Protein AF-A0AAN0ITF3-F1 (afdb_monomer_lite)

Structure (mmCIF, N/CA/C/O backbone):
data_AF-A0AAN0ITF3-F1
#
_entry.id   AF-A0AAN0ITF3-F1
#
loop_
_atom_site.group_PDB
_atom_site.id
_atom_site.type_symbol
_atom_site.label_atom_id
_atom_site.label_alt_id
_atom_site.label_comp_id
_atom_site.label_asym_id
_atom_site.label_entity_id
_atom_site.label_seq_id
_atom_site.pdbx_PDB_ins_code
_atom_site.Cartn_x
_atom_site.Cartn_y
_atom_site.Cartn_z
_atom_site.occupancy
_atom_site.B_iso_or_equiv
_atom_site.auth_seq_id
_atom_site.auth_comp_id
_atom_site.auth_asym_id
_atom_site.auth_atom_id
_atom_site.pdbx_PDB_model_num
ATOM 1 N N . MET A 1 1 ? -7.792 -14.091 14.588 1.00 53.66 1 MET A N 1
ATOM 2 C CA . MET A 1 1 ? -8.223 -14.631 15.904 1.00 53.66 1 MET A CA 1
ATOM 3 C C . MET A 1 1 ? -8.335 -13.436 16.812 1.00 53.66 1 MET A C 1
ATOM 5 O O . MET A 1 1 ? -7.318 -12.782 16.971 1.00 53.66 1 MET A O 1
ATOM 9 N N . GLU A 1 2 ? -9.526 -13.169 17.337 1.00 56.44 2 GLU A N 1
ATOM 10 C CA . GLU A 1 2 ? -9.776 -12.090 18.298 1.00 56.44 2 GLU A CA 1
ATOM 11 C C . GLU A 1 2 ? -9.515 -12.601 19.722 1.00 56.44 2 GLU A C 1
ATOM 13 O O . GLU A 1 2 ? -9.965 -13.691 20.092 1.00 56.44 2 GLU A O 1
ATOM 18 N N . GLU A 1 3 ? -8.796 -11.826 20.527 1.00 60.66 3 GLU A N 1
ATOM 19 C CA . GLU A 1 3 ? -8.573 -12.092 21.949 1.00 60.66 3 GLU A CA 1
ATOM 20 C C . GLU A 1 3 ? -8.384 -10.754 22.680 1.00 60.66 3 GLU A C 1
ATOM 22 O O . GLU A 1 3 ? -7.738 -9.854 22.149 1.00 60.66 3 GLU A O 1
ATOM 27 N N . TYR A 1 4 ? -8.964 -10.651 23.878 1.00 64.44 4 TYR A N 1
ATOM 28 C CA . TYR A 1 4 ? -8.969 -9.454 24.721 1.00 64.44 4 TYR A CA 1
ATOM 29 C C . TYR A 1 4 ? -8.376 -9.796 26.093 1.00 64.44 4 TYR A C 1
ATOM 31 O O . TYR A 1 4 ? -9.011 -10.531 26.860 1.00 64.44 4 TYR A O 1
ATOM 39 N N . ASP A 1 5 ? -7.212 -9.248 26.434 1.00 67.25 5 ASP A N 1
ATOM 40 C CA . ASP A 1 5 ? -6.629 -9.294 27.778 1.00 67.25 5 ASP A CA 1
ATOM 41 C C . ASP A 1 5 ? -6.381 -7.860 28.301 1.00 67.25 5 ASP A C 1
ATOM 43 O O . ASP A 1 5 ? -6.418 -6.870 27.580 1.00 67.25 5 ASP A O 1
ATOM 47 N N . ASN A 1 6 ? -6.156 -7.699 29.602 1.00 66.38 6 ASN A N 1
ATOM 48 C CA . ASN A 1 6 ? -5.514 -6.487 30.113 1.00 66.38 6 ASN A CA 1
ATOM 49 C C . ASN A 1 6 ? -3.982 -6.611 30.127 1.00 66.38 6 ASN A C 1
ATOM 51 O O . ASN A 1 6 ? -3.318 -5.582 30.220 1.00 66.38 6 ASN A O 1
ATOM 55 N N . PHE A 1 7 ? -3.440 -7.836 30.094 1.00 74.25 7 PHE A N 1
ATOM 56 C CA . PHE A 1 7 ? -2.008 -8.130 30.208 1.00 74.25 7 PHE A CA 1
ATOM 57 C C . PHE A 1 7 ? -1.614 -9.351 29.355 1.00 74.25 7 PHE A C 1
ATOM 59 O O . PHE A 1 7 ? -1.443 -10.455 29.880 1.00 74.25 7 PHE A O 1
ATOM 66 N N . GLY A 1 8 ? -1.467 -9.149 28.045 1.00 69.75 8 GLY A N 1
ATOM 67 C CA . GLY A 1 8 ? -1.197 -10.198 27.062 1.00 69.75 8 GLY A CA 1
ATOM 68 C C . GLY A 1 8 ? 0.293 -10.431 26.785 1.00 69.75 8 GLY A C 1
ATOM 69 O O . GLY A 1 8 ? 1.088 -9.503 26.695 1.00 69.75 8 GLY A O 1
ATOM 70 N N . ASN A 1 9 ? 0.692 -11.692 26.602 1.00 77.75 9 ASN A N 1
ATOM 71 C CA . ASN A 1 9 ? 1.970 -12.057 25.976 1.00 77.75 9 ASN A CA 1
ATOM 72 C C . ASN A 1 9 ? 1.695 -13.178 24.970 1.00 77.75 9 ASN A C 1
ATOM 74 O O . ASN A 1 9 ? 1.478 -14.330 25.356 1.00 77.75 9 ASN A O 1
ATOM 78 N N . HIS A 1 10 ? 1.693 -12.845 23.683 1.00 78.75 10 HIS A N 1
ATOM 79 C CA . HIS A 1 10 ? 1.177 -13.700 22.620 1.00 78.75 10 HIS A CA 1
ATOM 80 C C . HIS A 1 10 ? 2.271 -14.074 21.629 1.00 78.75 10 HIS A C 1
ATOM 82 O O . HIS A 1 10 ? 2.778 -13.232 20.898 1.00 78.75 10 HIS A O 1
ATOM 88 N N . ASN A 1 11 ? 2.599 -15.364 21.576 1.00 82.38 11 ASN A N 1
ATOM 89 C CA . ASN A 1 11 ? 3.554 -15.914 20.620 1.00 82.38 11 ASN A CA 1
ATOM 90 C C . ASN A 1 11 ? 2.820 -16.883 19.691 1.00 82.38 11 ASN A C 1
ATOM 92 O O . ASN A 1 11 ? 2.200 -17.838 20.168 1.00 82.38 11 ASN A O 1
ATOM 96 N N . LEU A 1 12 ? 2.903 -16.654 18.383 1.00 81.31 12 LEU A N 1
ATOM 97 C CA . LEU A 1 12 ? 2.329 -17.514 17.354 1.00 81.31 12 LEU A CA 1
ATOM 98 C C . LEU A 1 12 ? 3.413 -17.907 16.345 1.00 81.31 12 LEU A C 1
ATOM 100 O O . LEU A 1 12 ? 3.973 -17.055 15.665 1.00 81.31 12 LEU A O 1
ATOM 104 N N . ASP A 1 13 ? 3.667 -19.209 16.225 1.00 84.12 13 ASP A N 1
ATOM 105 C CA . ASP A 1 13 ? 4.558 -19.777 15.214 1.00 84.12 13 ASP A CA 1
ATOM 106 C C . ASP A 1 13 ? 3.728 -20.481 14.129 1.00 84.12 13 ASP A C 1
ATOM 108 O O . ASP A 1 13 ? 2.965 -21.409 14.413 1.00 84.12 13 ASP A O 1
ATOM 112 N N . VAL A 1 14 ? 3.895 -20.069 12.873 1.00 78.62 14 VAL A N 1
ATOM 113 C CA . VAL A 1 14 ? 3.224 -20.639 11.699 1.00 78.62 14 VAL A CA 1
ATOM 114 C C . VAL A 1 14 ? 4.266 -21.238 10.760 1.00 78.62 14 VAL A C 1
ATOM 116 O O . VAL A 1 14 ? 5.236 -20.582 10.384 1.00 78.62 14 VAL A O 1
ATOM 119 N N . SER A 1 15 ? 4.051 -22.484 10.330 1.00 81.19 15 SER A N 1
ATOM 120 C CA . SER A 1 15 ? 4.890 -23.137 9.319 1.00 81.19 15 SER A CA 1
ATOM 121 C C . SER A 1 15 ? 4.046 -23.752 8.204 1.00 81.19 15 SER A C 1
ATOM 123 O O . SER A 1 15 ? 3.092 -24.486 8.465 1.00 81.19 15 SER A O 1
ATOM 125 N N . CYS A 1 16 ? 4.401 -23.448 6.956 1.00 71.75 16 CYS A N 1
ATOM 126 C CA . CYS A 1 16 ? 3.696 -23.888 5.754 1.00 71.75 16 CYS A CA 1
ATOM 127 C C . CYS A 1 16 ? 4.654 -24.607 4.792 1.00 71.75 16 CYS A C 1
ATOM 129 O O . CYS A 1 16 ? 5.796 -24.187 4.600 1.00 71.75 16 CYS A O 1
ATOM 131 N N . LEU A 1 17 ? 4.188 -25.698 4.176 1.00 76.19 17 LEU A N 1
ATOM 132 C CA . LEU A 1 17 ? 4.987 -26.541 3.284 1.00 76.19 17 LEU A CA 1
ATOM 133 C C . LEU A 1 17 ? 4.166 -26.963 2.058 1.00 76.19 17 LEU A C 1
ATOM 135 O O . LEU A 1 17 ? 3.138 -27.627 2.190 1.00 76.19 17 LEU A O 1
ATOM 139 N N . GLY A 1 18 ? 4.654 -26.626 0.865 1.00 62.97 18 GLY A N 1
ATOM 140 C CA . GLY A 1 18 ? 3.932 -26.766 -0.401 1.00 62.97 18 GLY A CA 1
ATOM 141 C C . GLY A 1 18 ? 3.564 -25.407 -1.007 1.00 62.97 18 GLY A C 1
ATOM 142 O O . GLY A 1 18 ? 3.749 -24.369 -0.392 1.00 62.97 18 GLY A O 1
ATOM 143 N N . GLY A 1 19 ? 3.088 -25.396 -2.254 1.00 62.78 19 GLY A N 1
ATOM 144 C CA . GLY A 1 19 ? 2.764 -24.155 -2.970 1.00 62.78 19 GLY A CA 1
ATOM 145 C C . GLY A 1 19 ? 1.367 -23.580 -2.691 1.00 62.78 19 GLY A C 1
ATOM 146 O O . GLY A 1 19 ? 0.483 -24.277 -2.204 1.00 62.78 19 GLY A O 1
ATOM 147 N N . VAL A 1 20 ? 1.212 -22.322 -3.107 1.00 58.91 20 VAL A N 1
ATOM 148 C CA . VAL A 1 20 ? 0.060 -21.401 -3.128 1.00 58.91 20 VAL A CA 1
ATOM 149 C C . VAL A 1 20 ? -0.669 -21.204 -1.796 1.00 58.91 20 VAL A C 1
ATOM 151 O O . VAL A 1 20 ? -1.358 -22.107 -1.330 1.00 58.91 20 VAL A O 1
ATOM 154 N N . HIS A 1 21 ? -0.551 -20.019 -1.179 1.00 61.06 21 HIS A N 1
ATOM 155 C CA . HIS A 1 21 ? -1.119 -19.732 0.159 1.00 61.06 21 HIS A CA 1
ATOM 156 C C . HIS A 1 21 ? -1.928 -18.421 0.190 1.00 61.06 21 HIS A C 1
ATOM 158 O O . HIS A 1 21 ? -1.769 -17.597 -0.706 1.00 61.06 21 HIS A O 1
ATOM 164 N N . THR A 1 22 ? -2.820 -18.282 1.180 1.00 53.09 22 THR A N 1
ATOM 165 C CA . THR A 1 22 ? -3.876 -17.250 1.360 1.00 53.09 22 THR A CA 1
ATOM 166 C C . THR A 1 22 ? -4.262 -17.162 2.855 1.00 53.09 22 THR A C 1
ATOM 168 O O . THR A 1 22 ? -4.116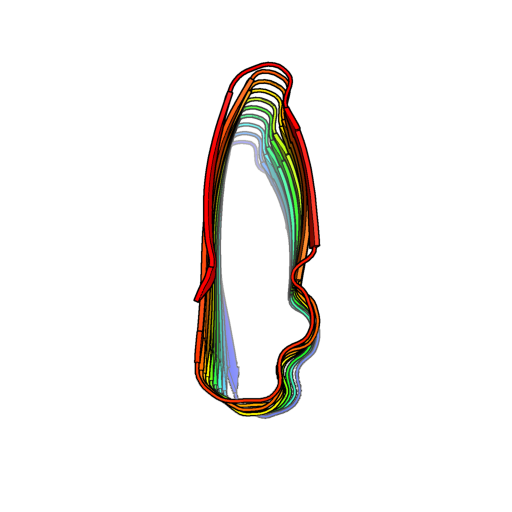 -18.176 3.539 1.00 53.09 22 THR A O 1
ATOM 171 N N . PRO A 1 23 ? -4.968 -16.100 3.294 1.00 53.62 23 PRO A N 1
ATOM 172 C CA . PRO A 1 23 ? -4.475 -15.062 4.207 1.00 53.62 23 PRO A CA 1
ATOM 173 C C . PRO A 1 23 ? -4.159 -15.529 5.647 1.00 53.62 23 PRO A C 1
ATOM 175 O O . PRO A 1 23 ? -4.813 -16.435 6.164 1.00 53.62 23 PRO A O 1
ATOM 178 N N . ILE A 1 24 ? -3.258 -14.835 6.352 1.00 65.44 24 ILE A N 1
ATOM 179 C CA . ILE A 1 24 ? -3.058 -14.971 7.811 1.00 65.44 24 ILE A CA 1
ATOM 180 C C . ILE A 1 24 ? -3.401 -13.648 8.505 1.00 65.44 24 ILE A C 1
ATOM 182 O O . ILE A 1 24 ? -2.662 -12.695 8.316 1.00 65.44 24 ILE A O 1
ATOM 186 N N . THR A 1 25 ? -4.459 -13.599 9.327 1.00 62.31 25 THR A N 1
ATOM 187 C CA . THR A 1 25 ? -4.889 -12.379 10.052 1.00 62.31 25 THR A CA 1
ATOM 188 C C . THR A 1 25 ? -4.979 -12.589 11.573 1.00 62.31 25 THR A C 1
ATOM 190 O O . THR A 1 25 ? -5.579 -13.567 12.044 1.00 62.31 25 THR A O 1
ATOM 193 N N . MET A 1 26 ? -4.413 -11.667 12.357 1.00 64.56 26 MET A N 1
ATOM 194 C CA . MET A 1 26 ? -4.514 -11.603 13.827 1.00 64.56 26 MET A CA 1
ATOM 195 C C . MET A 1 26 ? -5.016 -10.217 14.254 1.00 64.56 26 MET A C 1
ATOM 197 O O . MET A 1 26 ? -4.564 -9.224 13.704 1.00 64.56 26 MET A O 1
ATOM 201 N N . GLU A 1 27 ? -5.922 -10.180 15.234 1.00 71.69 27 GLU A N 1
ATOM 202 C CA . GLU A 1 27 ? -6.545 -8.958 15.764 1.00 71.69 27 GLU A CA 1
ATOM 203 C C . GLU A 1 27 ? -6.436 -8.982 17.292 1.00 71.69 27 GLU A C 1
ATOM 205 O O . GLU A 1 27 ? -6.782 -9.992 17.923 1.00 71.69 27 GLU A O 1
ATOM 210 N N . LYS A 1 28 ? -5.906 -7.911 17.889 1.00 70.62 28 LYS A N 1
ATOM 211 C CA . LYS A 1 28 ? -5.564 -7.847 19.318 1.00 70.62 28 LYS A CA 1
ATOM 212 C C . LYS A 1 28 ? -5.881 -6.493 19.947 1.00 70.62 28 LYS A C 1
ATOM 214 O O . LYS A 1 28 ? -5.794 -5.465 19.290 1.00 70.62 28 LYS A O 1
ATOM 219 N N . TYR A 1 29 ? -6.257 -6.532 21.223 1.00 73.50 29 TYR A N 1
ATOM 220 C CA . TYR A 1 29 ? -6.705 -5.375 21.996 1.00 73.50 29 TYR A CA 1
ATOM 221 C C . TYR A 1 29 ? -6.305 -5.553 23.466 1.00 73.50 29 TYR A C 1
ATOM 223 O O . TYR A 1 29 ? -7.140 -5.990 24.271 1.00 73.50 29 TYR A O 1
ATOM 231 N N . ASP A 1 30 ? -5.057 -5.239 23.822 1.00 72.38 30 ASP A N 1
ATOM 232 C CA . ASP A 1 30 ? -4.537 -5.445 25.175 1.00 72.38 30 ASP A CA 1
ATOM 233 C C . ASP A 1 30 ? -4.152 -4.110 25.855 1.00 72.38 30 ASP A C 1
ATOM 235 O O . ASP A 1 30 ? -3.617 -3.186 25.259 1.00 72.38 30 ASP A O 1
ATOM 239 N N . ASN A 1 31 ? -4.401 -3.946 27.161 1.00 73.62 31 ASN A N 1
ATOM 240 C CA . ASN A 1 31 ? -3.939 -2.717 27.846 1.00 73.62 31 ASN A CA 1
ATOM 241 C C . ASN A 1 31 ? -2.406 -2.667 28.003 1.00 73.62 31 ASN A C 1
ATOM 243 O O . ASN A 1 31 ? -1.831 -1.584 28.097 1.00 73.62 31 ASN A O 1
ATOM 247 N N . PHE A 1 32 ? -1.767 -3.832 28.069 1.00 79.88 32 PHE A N 1
ATOM 248 C CA . PHE A 1 32 ? -0.322 -4.018 28.107 1.00 79.88 32 PHE A CA 1
ATOM 249 C C . PHE A 1 32 ? -0.013 -5.336 27.391 1.00 79.88 32 PHE A C 1
ATOM 251 O O . PHE A 1 32 ? -0.441 -6.389 27.875 1.00 79.88 32 PHE A O 1
ATOM 258 N N . GLY A 1 33 ? 0.720 -5.291 26.281 1.00 76.56 33 GLY A N 1
ATOM 259 C CA . GLY A 1 33 ? 0.915 -6.443 25.400 1.00 76.56 33 GLY A CA 1
ATOM 260 C C . GLY A 1 33 ? 2.364 -6.655 24.961 1.00 76.56 33 GLY A C 1
ATOM 261 O O . GLY A 1 33 ? 3.147 -5.719 24.811 1.00 76.56 33 GLY A O 1
ATOM 262 N N . ASN A 1 34 ? 2.753 -7.910 24.723 1.00 81.88 34 ASN A N 1
ATOM 263 C CA . ASN A 1 34 ? 3.868 -8.220 23.819 1.00 81.88 34 ASN A CA 1
ATOM 264 C C . ASN A 1 34 ? 3.444 -9.316 22.847 1.00 81.88 34 ASN A C 1
ATOM 266 O O . ASN A 1 34 ? 2.940 -10.361 23.260 1.00 81.88 34 ASN A O 1
ATOM 270 N N . HIS A 1 35 ? 3.668 -9.098 21.556 1.00 81.12 35 HIS A N 1
ATOM 271 C CA . HIS A 1 35 ? 3.106 -9.931 20.499 1.00 81.12 35 HIS A CA 1
ATOM 272 C C . HIS A 1 35 ? 4.187 -10.298 19.494 1.00 81.12 35 HIS A C 1
ATOM 274 O O . HIS A 1 35 ? 4.850 -9.426 18.942 1.00 81.12 35 HIS A O 1
ATOM 280 N N . ASN A 1 36 ? 4.350 -11.593 19.251 1.00 83.38 36 ASN A N 1
ATOM 281 C CA . ASN A 1 36 ? 5.343 -12.145 18.343 1.00 83.38 36 ASN A CA 1
ATOM 282 C C . ASN A 1 36 ? 4.645 -13.099 17.369 1.00 83.38 36 ASN A C 1
ATOM 284 O O . ASN A 1 36 ? 4.105 -14.124 17.797 1.00 83.38 36 ASN A O 1
ATOM 288 N N . LEU A 1 37 ? 4.678 -12.798 16.072 1.00 82.50 37 LEU A N 1
ATOM 289 C CA . LEU A 1 37 ? 4.277 -13.728 15.016 1.00 82.50 37 LEU A CA 1
ATOM 290 C C . LEU A 1 37 ? 5.497 -14.118 14.183 1.00 82.50 37 LEU A C 1
ATOM 292 O O . LEU A 1 37 ? 6.112 -13.278 13.537 1.00 82.50 37 LEU A O 1
ATOM 296 N N . ASN A 1 38 ? 5.804 -15.411 14.149 1.00 84.81 38 ASN A N 1
ATOM 297 C CA . ASN A 1 38 ? 6.777 -15.985 13.229 1.00 84.81 38 ASN A CA 1
ATOM 298 C C . ASN A 1 38 ? 6.037 -16.770 12.140 1.00 84.81 38 ASN A C 1
ATOM 300 O O . ASN A 1 38 ? 5.276 -17.687 12.446 1.00 84.81 38 ASN A O 1
ATOM 304 N N . VAL A 1 39 ? 6.282 -16.466 10.867 1.00 80.06 39 VAL A N 1
ATOM 305 C CA . VAL A 1 39 ? 5.727 -17.189 9.713 1.00 80.06 39 VAL A CA 1
ATOM 306 C C . VAL A 1 39 ? 6.863 -17.727 8.852 1.00 80.06 39 VAL A C 1
ATOM 308 O O . VAL A 1 39 ? 7.709 -16.971 8.384 1.00 80.06 39 VAL A O 1
ATOM 311 N N . SER A 1 40 ? 6.871 -19.034 8.588 1.00 83.25 40 SER A N 1
ATOM 312 C CA . SER A 1 40 ? 7.826 -19.673 7.676 1.00 83.2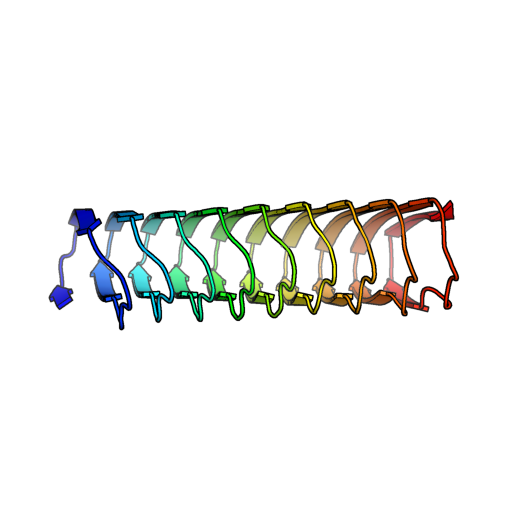5 40 SER A CA 1
ATOM 313 C C . SER A 1 40 ? 7.103 -20.483 6.598 1.00 83.25 40 SER A C 1
ATOM 315 O O . SER A 1 40 ? 6.406 -21.449 6.905 1.00 83.25 40 SER A O 1
ATOM 317 N N . CYS A 1 41 ? 7.260 -20.101 5.330 1.00 75.50 41 CYS A N 1
ATOM 318 C CA . CYS A 1 41 ? 6.598 -20.728 4.183 1.00 75.50 41 CYS A CA 1
ATOM 319 C C . CYS A 1 41 ? 7.614 -21.287 3.177 1.00 75.50 41 CYS A C 1
ATOM 321 O O . CYS A 1 41 ? 8.487 -20.565 2.691 1.00 75.50 41 CYS A O 1
ATOM 323 N N . LEU A 1 42 ? 7.473 -22.568 2.824 1.00 78.56 42 LEU A N 1
ATOM 324 C CA . LEU A 1 42 ? 8.313 -23.257 1.841 1.00 78.56 42 LEU A CA 1
ATOM 325 C C . LEU A 1 42 ? 7.479 -23.767 0.656 1.00 78.56 42 LEU A C 1
ATOM 327 O O . LEU A 1 42 ? 6.869 -24.837 0.715 1.00 78.56 42 LEU A O 1
ATOM 331 N N . GLY A 1 43 ? 7.510 -23.015 -0.442 1.00 66.12 43 GLY A N 1
ATOM 332 C CA . GLY A 1 43 ? 6.735 -23.224 -1.662 1.00 66.12 43 GLY A CA 1
ATOM 333 C C . GLY A 1 43 ? 6.543 -21.916 -2.440 1.00 66.12 43 GLY A C 1
ATOM 334 O O . GLY A 1 43 ? 6.957 -20.849 -2.005 1.00 66.12 43 GLY A O 1
ATOM 335 N N . GLY A 1 44 ? 5.961 -21.986 -3.641 1.00 63.62 44 GLY A N 1
ATOM 336 C CA . GLY A 1 44 ? 5.715 -20.800 -4.477 1.00 63.62 44 GLY A CA 1
ATOM 337 C C . GLY A 1 44 ? 4.269 -20.296 -4.439 1.00 63.62 44 GLY A C 1
ATOM 338 O O . GLY A 1 44 ? 3.349 -21.101 -4.331 1.00 63.62 44 GLY A O 1
ATOM 339 N N . VAL A 1 45 ? 4.106 -18.992 -4.670 1.00 57.19 45 VAL A N 1
ATOM 340 C CA . VAL A 1 45 ? 2.888 -18.185 -4.894 1.00 57.19 45 VAL A CA 1
ATOM 341 C C . VAL A 1 45 ? 2.022 -17.851 -3.663 1.00 57.19 45 VAL A C 1
ATOM 343 O O . VAL A 1 45 ? 0.883 -18.302 -3.573 1.00 57.19 45 VAL A O 1
ATOM 346 N N . HIS A 1 46 ? 2.510 -17.085 -2.683 1.00 62.44 46 HIS A N 1
ATOM 347 C CA . HIS A 1 46 ? 1.784 -16.854 -1.416 1.00 62.44 46 HIS A CA 1
ATOM 348 C C . HIS A 1 46 ? 1.128 -15.480 -1.270 1.00 62.44 46 HIS A C 1
ATOM 350 O O . HIS A 1 46 ? 1.602 -14.487 -1.804 1.00 62.44 46 HIS A O 1
ATOM 356 N N . THR A 1 47 ? 0.013 -15.455 -0.539 1.00 55.38 47 THR A N 1
ATOM 357 C CA . THR A 1 47 ? -0.903 -14.324 -0.348 1.00 55.38 47 THR A CA 1
ATOM 358 C C . THR A 1 47 ? -1.580 -14.397 1.038 1.00 55.38 47 THR A C 1
ATOM 360 O O . THR A 1 47 ? -1.438 -15.423 1.706 1.00 55.38 47 THR A O 1
ATOM 363 N N . PRO A 1 48 ? -2.360 -13.385 1.472 1.00 55.28 48 PRO A N 1
ATOM 364 C CA . PRO A 1 48 ? -1.918 -12.266 2.319 1.00 55.28 48 PRO A CA 1
ATOM 365 C C . PRO A 1 48 ? -1.364 -12.629 3.713 1.00 55.28 48 PRO A C 1
ATOM 367 O O . PRO A 1 48 ? -1.600 -13.721 4.224 1.00 55.28 48 PRO A O 1
ATOM 370 N N . ILE A 1 49 ? -0.732 -11.680 4.403 1.00 65.81 49 ILE A N 1
ATOM 371 C CA . ILE A 1 49 ? -0.525 -11.735 5.866 1.00 65.81 49 ILE A CA 1
ATOM 372 C C . ILE A 1 49 ? -0.860 -10.362 6.445 1.00 65.81 49 ILE A C 1
ATOM 374 O O . ILE A 1 49 ? -0.251 -9.392 6.022 1.00 65.81 49 ILE A O 1
ATOM 378 N N . THR A 1 50 ? -1.790 -10.268 7.394 1.00 59.78 50 THR A N 1
ATOM 379 C CA . THR A 1 50 ? -2.216 -9.001 7.995 1.00 59.78 50 THR A CA 1
ATOM 380 C C . THR A 1 50 ? -2.256 -9.057 9.523 1.00 59.78 50 THR A C 1
ATOM 382 O O . THR A 1 50 ? -2.500 -10.122 10.092 1.00 59.78 50 THR A O 1
ATOM 385 N N . MET A 1 51 ? -2.022 -7.945 10.219 1.00 62.78 51 MET A N 1
ATOM 386 C CA . MET A 1 51 ? -2.238 -7.878 11.669 1.00 62.78 51 MET A CA 1
ATOM 387 C C . MET A 1 51 ? -2.720 -6.499 12.105 1.00 62.78 51 MET A C 1
ATOM 389 O O . MET A 1 51 ? -2.139 -5.504 11.690 1.00 62.78 51 MET A O 1
ATOM 393 N N . GLU A 1 52 ? -3.750 -6.477 12.946 1.00 68.00 52 GLU A N 1
ATOM 394 C CA . GLU A 1 52 ? -4.286 -5.265 13.567 1.00 68.00 52 GLU A CA 1
ATOM 395 C C . GLU A 1 52 ? -4.129 -5.337 15.087 1.00 68.00 52 GLU A C 1
ATOM 397 O O . GLU A 1 52 ? -4.491 -6.355 15.700 1.00 68.00 52 GLU A O 1
ATOM 402 N N . LYS A 1 53 ? -3.613 -4.268 15.704 1.00 70.62 53 LYS A N 1
ATOM 403 C CA . LYS A 1 53 ? -3.490 -4.161 17.167 1.00 70.62 53 LYS A CA 1
ATOM 404 C C . LYS A 1 53 ? -3.827 -2.782 17.710 1.00 70.62 53 LYS A C 1
ATOM 406 O O . LYS A 1 53 ? -3.703 -1.774 17.025 1.00 70.62 53 LYS A O 1
ATOM 411 N N . TYR A 1 54 ? -4.248 -2.773 18.967 1.00 73.19 54 TYR A N 1
ATOM 412 C CA . TYR A 1 54 ? -4.674 -1.583 19.687 1.00 73.19 54 TYR A CA 1
ATOM 413 C C . TYR A 1 54 ? -4.266 -1.711 21.151 1.00 73.19 54 TYR A C 1
ATOM 415 O O . TYR A 1 54 ? -5.094 -2.118 21.982 1.00 73.19 54 TYR A O 1
ATOM 423 N N . ASP A 1 55 ? -3.020 -1.364 21.471 1.00 72.81 55 ASP A N 1
ATOM 424 C CA . ASP A 1 55 ? -2.518 -1.455 22.833 1.00 72.81 55 ASP A CA 1
ATOM 425 C C . ASP A 1 55 ? -2.341 -0.073 23.487 1.00 72.81 55 ASP A C 1
ATOM 427 O O . ASP A 1 55 ? -2.149 0.967 22.863 1.00 72.81 55 ASP A O 1
ATOM 431 N N . ASN A 1 56 ? -2.410 -0.016 24.820 1.00 75.62 56 ASN A N 1
ATOM 432 C CA . ASN A 1 56 ? -1.956 1.194 25.523 1.00 75.62 56 ASN A CA 1
ATOM 433 C C . ASN A 1 56 ? -0.431 1.197 25.724 1.00 75.62 56 ASN A C 1
ATOM 435 O O . ASN A 1 56 ? 0.154 2.269 25.875 1.00 75.62 56 ASN A O 1
ATOM 439 N N . PHE A 1 57 ? 0.185 0.013 25.762 1.00 80.56 57 PHE A N 1
ATOM 440 C CA . PHE A 1 57 ? 1.618 -0.202 25.958 1.00 80.56 57 PHE A CA 1
ATOM 441 C C . PHE A 1 57 ? 2.027 -1.541 25.319 1.00 80.56 57 PHE A C 1
ATOM 443 O O . PHE A 1 57 ? 1.884 -2.587 25.967 1.00 80.56 57 PHE A O 1
ATOM 450 N N . GLY A 1 58 ? 2.525 -1.513 24.084 1.00 79.25 58 GLY A N 1
ATOM 451 C CA . GLY A 1 58 ? 2.842 -2.697 23.286 1.00 79.25 58 GLY A CA 1
ATOM 452 C C . GLY A 1 58 ? 4.338 -2.910 23.021 1.00 79.25 58 GLY A C 1
ATOM 453 O O . GLY A 1 58 ? 5.170 -2.005 23.096 1.00 79.25 58 GLY A O 1
ATOM 454 N N . ASN A 1 59 ? 4.703 -4.150 22.684 1.00 82.62 59 ASN A N 1
ATOM 455 C CA . ASN A 1 59 ? 5.825 -4.424 21.779 1.00 82.62 59 ASN A CA 1
ATOM 456 C C . ASN A 1 59 ? 5.400 -5.491 20.774 1.00 82.62 59 ASN A C 1
ATOM 458 O O . ASN A 1 59 ? 4.824 -6.525 21.142 1.00 82.62 59 ASN A O 1
ATOM 462 N N . HIS A 1 60 ? 5.706 -5.272 19.506 1.00 81.88 60 HIS A N 1
ATOM 463 C CA . HIS A 1 60 ? 5.112 -5.997 18.398 1.00 81.88 60 HIS A CA 1
ATOM 464 C C . HIS A 1 60 ? 6.202 -6.437 17.419 1.00 81.88 60 HIS A C 1
ATOM 466 O O . HIS A 1 60 ? 6.977 -5.632 16.922 1.00 81.88 60 HIS A O 1
ATOM 472 N N . ASN A 1 61 ? 6.303 -7.747 17.184 1.00 84.19 61 ASN A N 1
ATOM 473 C CA . ASN A 1 61 ? 7.300 -8.344 16.300 1.00 84.19 61 ASN A CA 1
ATOM 474 C C . ASN A 1 61 ? 6.612 -9.264 15.286 1.00 84.19 61 ASN A C 1
ATOM 476 O O . ASN A 1 61 ? 5.906 -10.203 15.674 1.00 84.19 61 ASN A O 1
ATOM 480 N N . LEU A 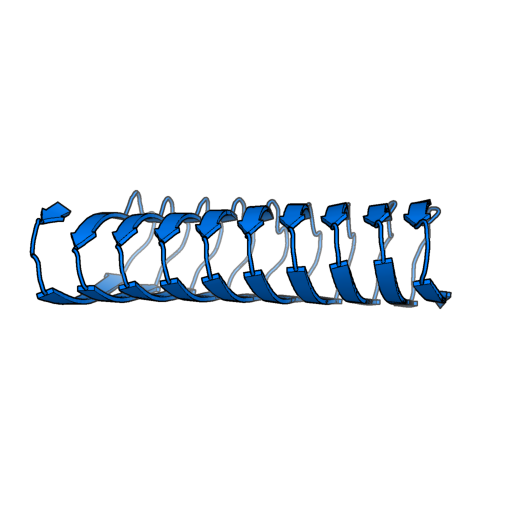1 62 ? 6.861 -9.047 13.997 1.00 83.56 62 LEU A N 1
ATOM 481 C CA . LEU A 1 62 ? 6.449 -9.939 12.917 1.00 83.56 62 LEU A CA 1
ATOM 482 C C . LEU A 1 62 ? 7.662 -10.349 12.086 1.00 83.56 62 LEU A C 1
ATOM 484 O O . LEU A 1 62 ? 8.277 -9.533 11.415 1.00 83.56 62 LEU A O 1
ATOM 488 N N . ASN A 1 63 ? 7.950 -11.647 12.087 1.00 86.81 63 ASN A N 1
ATOM 489 C CA . ASN A 1 63 ? 9.017 -12.248 11.298 1.00 86.81 63 ASN A CA 1
ATOM 490 C C . ASN A 1 63 ? 8.397 -13.119 10.203 1.00 86.81 63 ASN A C 1
ATOM 492 O O . ASN A 1 63 ? 7.769 -14.138 10.500 1.00 86.81 63 ASN A O 1
ATOM 496 N N . VAL A 1 64 ? 8.586 -12.766 8.933 1.00 80.81 64 VAL A N 1
ATOM 497 C CA . VAL A 1 64 ? 8.075 -13.515 7.776 1.00 80.81 64 VAL A CA 1
ATOM 498 C C . VAL A 1 64 ? 9.232 -14.030 6.927 1.00 80.81 64 VAL A C 1
ATOM 500 O O . VAL A 1 64 ? 10.036 -13.267 6.405 1.00 80.81 64 VAL A O 1
ATOM 503 N N . SER A 1 65 ? 9.287 -15.344 6.719 1.00 84.38 65 SER A N 1
ATOM 504 C CA . SER A 1 65 ? 10.267 -16.007 5.857 1.00 84.38 65 SER A CA 1
ATOM 505 C C . SER A 1 65 ? 9.567 -16.833 4.776 1.00 84.38 65 SER A C 1
ATOM 507 O O . SER A 1 65 ? 8.835 -17.772 5.088 1.00 84.38 65 SER A O 1
ATOM 509 N N . CYS A 1 66 ? 9.788 -16.502 3.501 1.00 75.50 66 CYS A N 1
ATOM 510 C CA . CYS A 1 66 ? 9.152 -17.151 2.350 1.00 75.50 66 CYS A CA 1
ATOM 511 C C . CYS A 1 66 ? 10.181 -17.649 1.320 1.00 75.50 66 CYS A C 1
ATOM 513 O O . CYS A 1 66 ? 11.021 -16.883 0.843 1.00 75.50 66 CYS A O 1
ATOM 515 N N . LEU A 1 67 ? 10.087 -18.926 0.928 1.00 79.62 67 LEU A N 1
ATOM 516 C CA . LEU A 1 67 ? 10.996 -19.582 -0.021 1.00 79.62 67 LEU A CA 1
ATOM 517 C C . LEU A 1 67 ? 10.245 -20.214 -1.211 1.00 79.62 67 LEU A C 1
ATOM 519 O O . LEU A 1 67 ? 9.722 -21.324 -1.115 1.00 79.62 67 LEU A O 1
ATOM 523 N N . GLY A 1 68 ? 10.264 -19.515 -2.349 1.00 67.94 68 GLY A N 1
ATOM 524 C CA . GLY A 1 68 ? 9.617 -19.818 -3.636 1.00 67.94 68 GLY A CA 1
ATOM 525 C C . GLY A 1 68 ? 9.273 -18.517 -4.387 1.00 67.94 68 GLY A C 1
ATOM 526 O O . GLY A 1 68 ? 9.642 -17.446 -3.924 1.00 67.94 68 GLY A O 1
ATOM 527 N N . GLY A 1 69 ? 8.573 -18.544 -5.532 1.00 63.97 69 GLY A N 1
ATOM 528 C CA . GLY A 1 69 ? 8.275 -17.323 -6.330 1.00 63.97 69 GLY A CA 1
ATOM 529 C C . GLY A 1 69 ? 6.788 -16.941 -6.462 1.00 63.97 69 GLY A C 1
ATOM 530 O O . GLY A 1 69 ? 5.943 -17.824 -6.338 1.00 63.97 69 GLY A O 1
ATOM 531 N N . VAL A 1 70 ? 6.508 -15.672 -6.810 1.00 57.38 70 VAL A N 1
ATOM 532 C CA . VAL A 1 70 ? 5.211 -14.983 -7.076 1.00 57.38 70 VAL A CA 1
ATOM 533 C C . VAL A 1 70 ? 4.318 -14.628 -5.861 1.00 57.38 70 VAL A C 1
ATOM 535 O O . VAL A 1 70 ? 3.199 -15.118 -5.778 1.00 57.38 70 VAL A O 1
ATOM 538 N N . HIS A 1 71 ? 4.739 -13.758 -4.930 1.00 62.94 71 HIS A N 1
ATOM 539 C CA . HIS A 1 71 ? 4.000 -13.506 -3.656 1.00 62.94 71 HIS A CA 1
ATOM 540 C C . HIS A 1 71 ? 3.341 -12.107 -3.529 1.00 62.94 71 HIS A C 1
ATOM 542 O O . HIS A 1 71 ? 3.919 -11.162 -4.059 1.00 62.94 71 HIS A O 1
ATOM 548 N N . THR A 1 72 ? 2.155 -11.997 -2.872 1.00 56.72 72 THR A N 1
ATOM 549 C CA . THR A 1 72 ? 1.268 -10.796 -2.697 1.00 56.72 72 THR A CA 1
ATOM 550 C C . THR A 1 72 ? 0.136 -10.917 -1.634 1.00 56.72 72 THR A C 1
ATOM 552 O O . THR A 1 72 ? -0.693 -11.794 -1.841 1.00 56.72 72 THR A O 1
ATOM 555 N N . PRO A 1 73 ? -0.164 -10.019 -0.662 1.00 55.41 73 PRO A N 1
ATOM 556 C CA . PRO A 1 73 ? 0.622 -8.989 0.028 1.00 55.41 73 PRO A CA 1
ATOM 557 C C . PRO A 1 73 ? 1.031 -9.353 1.479 1.00 55.41 73 PRO A C 1
ATOM 559 O O . PRO A 1 73 ? 0.769 -10.465 1.939 1.00 55.41 73 PRO A O 1
ATOM 562 N N . ILE A 1 74 ? 1.567 -8.380 2.233 1.00 63.16 74 ILE A N 1
ATOM 563 C CA . ILE A 1 74 ? 1.626 -8.353 3.714 1.00 63.16 74 ILE A CA 1
ATOM 564 C C . ILE A 1 74 ? 1.171 -6.958 4.217 1.00 63.16 74 ILE A C 1
ATOM 566 O O . ILE A 1 74 ? 1.645 -5.982 3.654 1.00 63.16 74 ILE A O 1
ATOM 570 N N . THR A 1 75 ? 0.295 -6.814 5.226 1.00 56.62 75 THR A N 1
ATOM 571 C CA . THR A 1 75 ? -0.174 -5.492 5.726 1.00 56.62 75 THR A CA 1
ATOM 572 C C . THR A 1 75 ? -0.322 -5.409 7.254 1.00 56.62 75 THR A C 1
ATOM 574 O O . THR A 1 75 ? -0.987 -6.262 7.811 1.00 56.62 75 THR A O 1
ATOM 577 N N . MET A 1 76 ? 0.214 -4.423 7.974 1.00 62.84 76 MET A N 1
ATOM 578 C CA . MET A 1 76 ? 0.051 -4.335 9.447 1.00 62.84 76 MET A CA 1
ATOM 579 C C . MET A 1 76 ? -0.417 -2.941 9.873 1.00 62.84 76 MET A C 1
ATOM 581 O O . MET A 1 76 ? 0.139 -1.970 9.383 1.00 62.84 76 MET A O 1
ATOM 585 N N . GLU A 1 77 ? -1.428 -2.828 10.735 1.00 58.75 77 GLU A N 1
ATOM 586 C CA . GLU A 1 77 ? -1.931 -1.523 11.195 1.00 58.75 77 GLU A CA 1
ATOM 587 C C . GLU A 1 77 ? -2.174 -1.515 12.708 1.00 58.75 77 GLU A C 1
ATOM 589 O O . GLU A 1 77 ? -2.959 -2.307 13.233 1.00 58.75 77 GLU A O 1
ATOM 594 N N . GLU A 1 78 ? -1.458 -0.658 13.434 1.00 67.94 78 GLU A N 1
ATOM 595 C CA . GLU A 1 78 ? -1.374 -0.690 14.901 1.00 67.94 78 GLU A CA 1
ATOM 596 C C . GLU A 1 78 ? -1.509 0.720 15.497 1.00 67.94 78 GLU A C 1
ATOM 598 O O . GLU A 1 78 ? -1.157 1.724 14.878 1.00 67.94 78 GLU A O 1
ATOM 603 N N . TYR A 1 79 ? -2.108 0.803 16.683 1.00 71.94 79 TYR A N 1
ATOM 604 C CA . TYR A 1 79 ? -2.529 2.058 17.306 1.00 71.94 79 TYR A CA 1
ATOM 605 C C . TYR A 1 79 ? -2.136 2.066 18.780 1.00 71.94 79 TYR A C 1
ATOM 607 O O . TYR A 1 79 ? -2.969 1.730 19.636 1.00 71.94 79 TYR A O 1
ATOM 615 N N . ASP A 1 80 ? -0.908 2.485 19.082 1.00 71.88 80 ASP A N 1
ATOM 616 C CA . ASP A 1 80 ? -0.382 2.422 20.438 1.00 71.88 80 ASP A CA 1
ATOM 617 C C . ASP A 1 80 ? -0.258 3.797 21.108 1.00 71.88 80 ASP A C 1
ATOM 619 O O . ASP A 1 80 ? 0.116 4.824 20.540 1.00 71.88 80 ASP A O 1
ATOM 623 N N . ASN A 1 81 ? -0.528 3.845 22.415 1.00 75.94 81 ASN A N 1
ATOM 624 C CA . ASN A 1 81 ? -0.102 5.014 23.191 1.00 75.94 81 ASN A CA 1
ATOM 625 C C . ASN A 1 81 ? 1.420 5.015 23.429 1.00 75.94 81 ASN A C 1
ATOM 627 O O . ASN A 1 81 ? 2.000 6.093 23.569 1.00 75.94 81 ASN A O 1
ATOM 631 N N . PHE A 1 82 ? 2.040 3.833 23.499 1.00 80.62 82 PHE A N 1
ATOM 632 C CA . PHE A 1 82 ? 3.474 3.625 23.704 1.00 80.62 82 PHE A CA 1
ATOM 633 C C . PHE A 1 82 ? 3.899 2.265 23.124 1.00 80.62 82 PHE A C 1
ATOM 635 O O . PHE A 1 82 ? 3.628 1.240 23.757 1.00 80.62 82 PHE A O 1
ATOM 642 N N . GLY A 1 83 ? 4.595 2.252 21.988 1.00 78.44 83 GLY A N 1
ATOM 643 C CA . GLY A 1 83 ? 4.891 1.034 21.230 1.00 78.44 83 GLY A CA 1
ATOM 644 C C . GLY A 1 83 ? 6.369 0.835 20.861 1.00 78.44 83 GLY A C 1
ATOM 645 O O . GLY A 1 83 ? 7.190 1.756 20.895 1.00 78.44 83 GLY A O 1
ATOM 646 N N . ASN A 1 84 ? 6.737 -0.402 20.511 1.00 82.50 84 ASN A N 1
ATOM 647 C CA . ASN A 1 84 ? 7.910 -0.689 19.672 1.00 82.50 84 ASN A CA 1
ATOM 648 C C . ASN A 1 84 ? 7.556 -1.798 18.677 1.00 82.50 84 ASN A C 1
ATOM 650 O O . ASN A 1 84 ? 7.133 -2.881 19.092 1.00 82.50 84 ASN A O 1
ATOM 654 N N . HIS A 1 85 ? 7.797 -1.557 17.393 1.00 81.50 85 HIS A N 1
ATOM 655 C CA . HIS A 1 85 ? 7.273 -2.355 16.287 1.00 81.50 85 HIS A CA 1
ATOM 656 C C . HIS A 1 85 ? 8.439 -2.799 15.403 1.00 81.50 85 HIS A C 1
ATOM 658 O O . HIS A 1 85 ? 9.217 -1.971 14.932 1.00 81.50 85 HIS A O 1
ATOM 664 N N . ASN A 1 86 ? 8.590 -4.105 15.193 1.00 84.88 86 ASN A N 1
ATOM 665 C CA . ASN A 1 86 ? 9.627 -4.682 14.340 1.00 84.88 86 ASN A CA 1
ATOM 666 C C . ASN A 1 86 ? 8.988 -5.612 13.303 1.00 84.88 86 ASN A C 1
ATOM 668 O O . ASN A 1 86 ? 8.311 -6.580 13.666 1.00 84.88 86 ASN A O 1
ATOM 672 N N . LEU A 1 87 ? 9.234 -5.349 12.022 1.00 84.25 87 LEU A N 1
ATOM 673 C CA . LEU A 1 87 ? 8.820 -6.206 10.915 1.00 84.25 87 LEU A CA 1
ATOM 674 C C . LEU A 1 87 ? 10.041 -6.662 10.107 1.00 84.25 87 LEU A C 1
ATOM 676 O O . LEU A 1 87 ? 10.610 -5.890 9.340 1.00 84.25 87 LEU A O 1
ATOM 680 N N . ASP A 1 88 ? 10.371 -7.949 10.220 1.00 87.50 88 ASP A N 1
ATOM 681 C CA . ASP A 1 88 ? 11.395 -8.619 9.417 1.00 87.50 88 ASP A CA 1
ATOM 682 C C . ASP A 1 88 ? 10.720 -9.412 8.285 1.00 87.50 88 ASP A C 1
ATOM 684 O O . ASP A 1 88 ? 10.034 -10.411 8.528 1.00 87.50 88 ASP A O 1
ATOM 688 N N . VAL A 1 89 ? 10.948 -9.040 7.023 1.00 81.56 89 VAL A N 1
ATOM 689 C CA . VAL A 1 89 ? 10.444 -9.775 5.847 1.00 81.56 89 VAL A CA 1
ATOM 690 C C . VAL A 1 89 ? 11.596 -10.291 4.993 1.00 81.56 89 VAL A C 1
ATOM 692 O O . VAL A 1 89 ? 12.328 -9.533 4.367 1.00 81.56 89 VAL A O 1
ATOM 695 N N . SER A 1 90 ? 11.720 -11.613 4.895 1.00 85.00 90 SER A N 1
ATOM 696 C CA . SER A 1 90 ? 12.734 -12.311 4.098 1.00 85.00 90 SER A CA 1
ATOM 697 C C . SER A 1 90 ? 12.102 -13.170 3.002 1.00 85.00 90 SER A C 1
ATOM 699 O O . SER A 1 90 ? 11.473 -14.193 3.278 1.00 85.00 90 SER A O 1
ATOM 701 N N . CYS A 1 91 ? 12.314 -12.794 1.741 1.00 76.31 91 CYS A N 1
ATOM 702 C CA . CYS A 1 91 ? 11.703 -13.421 0.567 1.00 76.31 91 CYS A CA 1
ATOM 703 C C . CYS A 1 91 ? 12.747 -13.906 -0.456 1.00 76.31 91 CYS A C 1
ATOM 705 O O . CYS A 1 91 ? 13.555 -13.122 -0.957 1.00 76.31 91 CYS A O 1
ATOM 707 N N . LEU A 1 92 ? 12.701 -15.196 -0.820 1.00 80.31 92 LEU A N 1
ATOM 708 C CA . LEU A 1 92 ? 13.636 -15.833 -1.761 1.00 80.31 92 LEU A CA 1
ATOM 709 C C . LEU A 1 92 ? 12.914 -16.531 -2.929 1.00 80.31 92 LEU A C 1
ATOM 711 O O . LEU A 1 92 ? 12.347 -17.613 -2.772 1.00 80.31 92 LEU A O 1
ATOM 715 N N . GLY A 1 93 ? 13.009 -15.931 -4.118 1.00 67.56 93 GLY A N 1
ATOM 716 C CA . GLY A 1 93 ? 12.399 -16.341 -5.391 1.00 67.56 93 GLY A CA 1
ATOM 717 C C . GLY A 1 93 ? 11.928 -15.118 -6.192 1.00 67.56 93 GLY A C 1
ATOM 718 O O . GLY A 1 93 ? 12.047 -14.007 -5.703 1.00 67.56 93 GLY A O 1
ATOM 719 N N . GLY A 1 94 ? 11.431 -15.279 -7.426 1.00 61.72 94 GLY A N 1
ATOM 720 C CA . GLY A 1 94 ? 11.083 -14.150 -8.320 1.00 61.72 94 GLY A CA 1
ATOM 721 C C . GLY A 1 94 ? 9.581 -13.866 -8.486 1.00 61.72 94 GLY A C 1
ATOM 722 O O . GLY A 1 94 ? 8.763 -14.763 -8.284 1.00 61.72 94 GLY A O 1
ATOM 723 N N . VAL A 1 95 ? 9.266 -12.644 -8.936 1.00 56.22 95 VAL A N 1
ATOM 724 C CA . VAL A 1 95 ? 7.974 -11.928 -8.893 1.00 56.22 95 VAL A CA 1
ATOM 725 C C . VAL A 1 95 ? 7.467 -11.746 -7.455 1.00 56.22 95 VAL A C 1
ATOM 727 O O . VAL A 1 95 ? 7.175 -12.723 -6.776 1.00 56.22 95 VAL A O 1
ATOM 730 N N . HIS A 1 96 ? 7.329 -10.503 -6.991 1.00 64.31 96 HIS A N 1
ATOM 731 C CA . HIS A 1 96 ? 6.721 -10.154 -5.693 1.00 64.31 96 HIS A CA 1
ATOM 732 C C . HIS A 1 96 ? 5.998 -8.811 -5.770 1.00 64.31 96 HIS A C 1
ATOM 734 O O . HIS A 1 96 ? 6.392 -7.957 -6.557 1.00 64.31 96 HIS A O 1
ATOM 740 N N . THR A 1 97 ? 4.944 -8.650 -4.978 1.00 58.16 97 THR A N 1
ATOM 741 C CA . THR A 1 97 ? 3.978 -7.536 -4.932 1.00 58.16 97 THR A CA 1
ATOM 742 C C . THR A 1 97 ? 3.318 -7.588 -3.504 1.00 58.16 97 THR A C 1
ATOM 744 O O . THR A 1 97 ? 3.637 -8.500 -2.742 1.00 58.16 97 THR A O 1
ATOM 747 N N . PRO A 1 98 ? 2.404 -6.685 -3.098 1.00 56.06 98 PRO A N 1
ATOM 748 C CA . PRO A 1 98 ? 2.615 -5.585 -2.127 1.00 56.06 98 PRO A CA 1
ATOM 749 C C . PRO A 1 98 ? 3.065 -5.915 -0.677 1.00 56.06 98 PRO A C 1
ATOM 751 O O . PRO A 1 98 ? 2.757 -6.974 -0.144 1.00 56.06 98 PRO A O 1
ATOM 754 N N . ILE A 1 99 ? 3.648 -4.938 0.027 1.00 61.22 99 ILE A N 1
ATOM 755 C CA . ILE A 1 99 ? 3.703 -4.868 1.505 1.00 61.22 99 ILE A CA 1
ATOM 756 C C . ILE A 1 99 ? 3.196 -3.486 1.959 1.00 61.22 99 ILE A C 1
ATOM 758 O O . ILE A 1 99 ? 3.584 -2.495 1.349 1.00 61.22 99 ILE A O 1
ATOM 762 N N . THR A 1 100 ? 2.358 -3.382 2.995 1.00 56.88 100 THR A N 1
ATOM 763 C CA . THR A 1 100 ? 1.851 -2.089 3.501 1.00 56.88 100 THR A CA 1
ATOM 764 C C . THR A 1 100 ? 1.864 -2.018 5.036 1.00 56.88 100 THR A C 1
ATOM 766 O O . THR A 1 100 ? 1.799 -3.061 5.670 1.00 56.88 100 THR A O 1
ATOM 769 N N . MET A 1 101 ? 1.980 -0.855 5.677 1.00 62.12 101 MET A N 1
ATOM 770 C CA . MET A 1 101 ? 1.784 -0.750 7.137 1.00 62.12 101 MET A CA 1
ATOM 771 C C . MET A 1 101 ? 1.462 0.688 7.551 1.00 62.12 101 MET A C 1
ATOM 773 O O . MET A 1 101 ? 2.206 1.589 7.179 1.00 62.12 101 MET A O 1
ATOM 777 N N . GLU A 1 102 ? 0.397 0.903 8.321 1.00 58.12 102 GLU A N 1
ATOM 778 C CA . GLU A 1 102 ? 0.001 2.234 8.811 1.00 58.12 102 GLU A CA 1
ATOM 779 C C . GLU A 1 102 ? -0.175 2.211 10.334 1.00 58.12 102 GLU A C 1
ATOM 781 O O . GLU A 1 102 ? -0.968 1.435 10.857 1.00 58.12 102 GLU A O 1
ATOM 786 N N . GLU A 1 103 ? 0.586 3.023 11.070 1.00 67.38 103 GLU A N 1
ATOM 787 C CA . GLU A 1 103 ? 0.550 3.038 12.543 1.00 67.38 103 GLU A CA 1
ATOM 788 C C . GLU A 1 103 ? 0.395 4.465 13.088 1.00 67.38 103 GLU A C 1
ATOM 790 O O . GLU A 1 103 ? 0.792 5.446 12.453 1.00 67.38 103 GLU A O 1
ATOM 795 N N . TYR A 1 104 ? -0.240 4.570 14.254 1.00 71.12 104 TYR A N 1
ATOM 796 C CA . TYR A 1 104 ? -0.680 5.830 14.857 1.00 71.12 104 TYR A CA 1
ATOM 797 C C . TYR A 1 104 ? -0.266 5.895 16.325 1.00 71.12 104 TYR A C 1
ATOM 799 O O . TYR A 1 104 ? -1.091 5.638 17.214 1.00 71.12 104 TYR A O 1
ATOM 807 N N . ASP A 1 105 ? 0.980 6.288 16.582 1.00 70.06 105 ASP A N 1
ATOM 808 C CA . ASP A 1 105 ? 1.530 6.246 17.928 1.00 70.06 105 ASP A CA 1
ATOM 809 C C . ASP A 1 105 ? 1.593 7.613 18.617 1.00 70.06 105 ASP A C 1
ATOM 811 O O . ASP A 1 105 ? 1.919 8.664 18.058 1.00 70.06 105 ASP A O 1
ATOM 815 N N . ASN A 1 106 ? 1.341 7.618 19.927 1.00 75.75 106 ASN A N 1
ATOM 816 C CA . ASN A 1 106 ? 1.744 8.772 20.732 1.00 75.75 106 ASN A CA 1
ATOM 817 C C . ASN A 1 106 ? 3.255 8.766 21.020 1.00 75.75 106 ASN A C 1
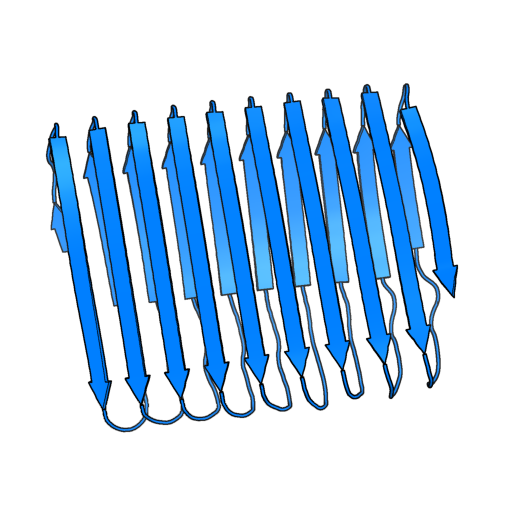ATOM 819 O O . ASN A 1 106 ? 3.838 9.846 21.142 1.00 75.75 106 ASN A O 1
ATOM 823 N N . PHE A 1 107 ? 3.866 7.582 21.142 1.00 79.75 107 PHE A N 1
ATOM 824 C CA . PHE A 1 107 ? 5.285 7.382 21.444 1.00 79.75 107 PHE A CA 1
ATOM 825 C C . PHE A 1 107 ? 5.781 6.026 20.905 1.00 79.75 107 PHE A C 1
ATOM 827 O O . PHE A 1 107 ? 5.666 5.021 21.611 1.00 79.75 107 PHE A O 1
ATOM 834 N N . GLY A 1 108 ? 6.366 6.007 19.708 1.00 78.25 108 GLY A N 1
ATOM 835 C CA . GLY A 1 108 ? 6.751 4.784 19.000 1.00 78.25 108 GLY A CA 1
ATOM 836 C C . GLY A 1 108 ? 8.258 4.623 18.746 1.00 78.25 108 GLY A C 1
ATOM 837 O O . GLY A 1 108 ? 9.049 5.570 18.795 1.00 78.25 108 GLY A O 1
ATOM 838 N N . ASN A 1 109 ? 8.682 3.392 18.454 1.00 82.25 109 ASN A N 1
ATOM 839 C CA . ASN A 1 109 ? 9.872 3.130 17.636 1.00 82.25 109 ASN A CA 1
ATOM 840 C C . ASN A 1 109 ? 9.536 2.023 16.638 1.00 82.25 109 ASN A C 1
ATOM 842 O O . ASN A 1 109 ? 9.082 0.952 17.044 1.00 82.25 109 ASN A O 1
ATOM 846 N N . HIS A 1 110 ? 9.822 2.240 15.358 1.00 80.88 110 HIS A N 1
ATOM 847 C CA . HIS A 1 110 ? 9.416 1.343 14.281 1.00 80.88 110 HIS A CA 1
ATOM 848 C C . HIS A 1 110 ? 10.630 0.949 13.440 1.00 80.88 110 HIS A C 1
ATOM 850 O O . HIS A 1 110 ? 11.372 1.804 12.954 1.00 80.88 110 HIS A O 1
ATOM 856 N N . ASN A 1 111 ? 10.833 -0.355 13.265 1.00 85.00 111 ASN A N 1
ATOM 857 C CA . ASN A 1 111 ? 11.885 -0.922 12.428 1.00 85.00 111 ASN A CA 1
ATOM 858 C C . ASN A 1 111 ? 11.258 -1.837 11.369 1.00 85.00 111 ASN A C 1
ATOM 860 O O . ASN A 1 111 ? 10.529 -2.774 11.705 1.00 85.00 111 ASN A O 1
ATOM 864 N N . LEU A 1 112 ? 11.561 -1.586 10.098 1.00 83.56 112 LEU A N 1
ATOM 865 C CA . LEU A 1 112 ? 11.132 -2.412 8.971 1.00 83.56 112 LEU A CA 1
ATOM 866 C C . LEU A 1 112 ? 12.352 -2.868 8.161 1.00 83.56 112 LEU A C 1
ATOM 868 O O . LEU A 1 112 ? 12.975 -2.071 7.459 1.00 83.56 112 LEU A O 1
ATOM 872 N N . ASP A 1 113 ? 12.637 -4.168 8.209 1.00 87.44 113 ASP A N 1
ATOM 873 C CA . ASP A 1 113 ? 13.716 -4.822 7.468 1.00 87.44 113 ASP A CA 1
ATOM 874 C C . ASP A 1 113 ? 13.129 -5.701 6.350 1.00 87.44 113 ASP A C 1
ATOM 876 O O . ASP A 1 113 ? 12.615 -6.798 6.581 1.00 87.44 113 ASP A O 1
ATOM 880 N N . VAL A 1 114 ? 13.234 -5.253 5.094 1.00 81.81 114 VAL A N 1
ATOM 881 C CA . VAL A 1 114 ? 12.747 -5.990 3.915 1.00 81.81 114 VAL A CA 1
ATOM 882 C C . VAL A 1 114 ? 13.911 -6.500 3.072 1.00 81.81 114 VAL A C 1
ATOM 884 O O . VAL A 1 114 ? 14.621 -5.737 2.421 1.00 81.81 114 VAL A O 1
ATOM 887 N N . SER A 1 115 ? 14.066 -7.821 3.013 1.00 85.06 115 SER A N 1
ATOM 888 C CA . SER A 1 115 ? 15.080 -8.526 2.224 1.00 85.06 115 SER A CA 1
ATOM 889 C C . SER A 1 115 ? 14.452 -9.367 1.111 1.00 85.06 115 SER A C 1
ATOM 891 O O . SER A 1 115 ? 13.786 -10.375 1.356 1.00 85.06 115 SER A O 1
ATOM 893 N N . CYS A 1 116 ? 14.707 -8.978 -0.138 1.00 76.88 116 CYS A N 1
ATOM 894 C CA . CYS A 1 116 ? 14.139 -9.573 -1.346 1.00 76.88 116 CYS A CA 1
ATOM 895 C C . CYS A 1 116 ? 15.229 -10.070 -2.312 1.00 76.88 116 CYS A C 1
ATOM 897 O O . CYS A 1 116 ? 16.010 -9.279 -2.845 1.00 76.88 116 CYS A O 1
ATOM 899 N N . LEU A 1 117 ? 15.250 -11.380 -2.589 1.00 80.75 117 LEU A N 1
ATOM 900 C CA . LEU A 1 117 ? 16.196 -12.018 -3.513 1.00 80.75 117 LEU A CA 1
ATOM 901 C C . LEU A 1 117 ? 15.467 -12.713 -4.674 1.00 80.75 117 LEU A C 1
ATOM 903 O O . LEU A 1 117 ? 14.955 -13.828 -4.531 1.00 80.75 117 LEU A O 1
ATOM 907 N N . GLY A 1 118 ? 15.461 -12.062 -5.839 1.00 67.50 118 GLY A N 1
ATOM 908 C CA . GLY A 1 118 ? 14.714 -12.468 -7.028 1.00 67.50 118 GLY A CA 1
ATOM 909 C C . GLY A 1 118 ? 14.544 -11.335 -8.045 1.00 67.50 118 GLY A C 1
ATOM 910 O O . GLY A 1 118 ? 14.983 -10.217 -7.825 1.00 67.50 118 GLY A O 1
ATOM 911 N N . GLY A 1 119 ? 13.934 -11.628 -9.198 1.00 65.00 119 GLY A N 1
ATOM 912 C CA . GLY A 1 119 ? 13.631 -10.626 -10.231 1.00 65.00 119 GLY A CA 1
ATOM 913 C C . GLY A 1 119 ? 12.130 -10.387 -10.397 1.00 65.00 119 GLY A C 1
ATOM 914 O O . GLY A 1 119 ? 11.352 -11.332 -10.266 1.00 65.00 119 GLY A O 1
ATOM 915 N N . VAL A 1 120 ? 11.759 -9.153 -10.753 1.00 56.69 120 VAL A N 1
ATOM 916 C CA . VAL A 1 120 ? 10.428 -8.526 -10.677 1.00 56.69 120 VAL A CA 1
ATOM 917 C C . VAL A 1 120 ? 9.957 -8.397 -9.223 1.00 56.69 120 VAL A C 1
ATOM 919 O O . VAL A 1 120 ? 9.596 -9.381 -8.593 1.00 56.69 120 VAL A O 1
ATOM 922 N N . HIS A 1 121 ? 9.946 -7.178 -8.689 1.00 64.69 121 HIS A N 1
ATOM 923 C CA . HIS A 1 121 ? 9.470 -6.854 -7.333 1.00 64.69 121 HIS A CA 1
ATOM 924 C C . HIS A 1 121 ? 8.729 -5.510 -7.345 1.00 64.69 121 HIS A C 1
ATOM 926 O O . HIS A 1 121 ? 9.247 -4.564 -7.927 1.00 64.69 121 HIS A O 1
ATOM 932 N N . THR A 1 122 ? 7.544 -5.425 -6.744 1.00 58.22 122 THR A N 1
ATOM 933 C CA . THR A 1 122 ? 6.583 -4.295 -6.727 1.00 58.22 122 THR A CA 1
ATOM 934 C C . THR A 1 122 ? 5.884 -4.297 -5.326 1.00 58.22 122 THR A C 1
ATOM 936 O O . THR A 1 122 ? 6.251 -5.126 -4.498 1.00 58.22 122 THR A O 1
ATOM 939 N N . PRO A 1 123 ? 4.832 -3.493 -5.056 1.00 58.53 123 PRO A N 1
ATOM 940 C CA . PRO A 1 123 ? 4.802 -2.390 -4.068 1.00 58.53 123 PRO A CA 1
ATOM 941 C C . PRO A 1 123 ? 5.350 -2.612 -2.644 1.00 58.53 123 PRO A C 1
ATOM 943 O O . PRO A 1 123 ? 5.189 -3.680 -2.064 1.00 58.53 123 PRO A O 1
ATOM 946 N N . ILE A 1 124 ? 5.824 -1.526 -2.025 1.00 61.88 124 ILE A N 1
ATOM 947 C CA . ILE A 1 124 ? 5.850 -1.335 -0.562 1.00 61.88 124 ILE A CA 1
ATOM 948 C C . ILE A 1 124 ? 5.248 0.048 -0.232 1.00 61.88 124 ILE A C 1
ATOM 950 O O . ILE A 1 124 ? 5.565 1.013 -0.934 1.00 61.88 124 ILE A O 1
ATOM 954 N N . THR A 1 125 ? 4.379 0.185 0.778 1.00 56.38 125 THR A N 1
ATOM 955 C CA . THR A 1 125 ? 3.797 1.494 1.166 1.00 56.38 125 THR A CA 1
ATOM 956 C C . THR A 1 125 ? 3.566 1.636 2.675 1.00 56.38 125 THR A C 1
ATOM 958 O O . THR A 1 125 ? 3.048 0.710 3.269 1.00 56.38 125 THR A O 1
ATOM 961 N N . MET A 1 126 ? 3.913 2.749 3.324 1.00 64.38 126 MET A N 1
ATOM 962 C CA . MET A 1 126 ? 3.537 2.988 4.736 1.00 64.38 126 MET A CA 1
ATOM 963 C C . MET A 1 126 ? 3.080 4.432 4.949 1.00 64.38 126 MET A C 1
ATOM 965 O O . MET A 1 126 ? 3.629 5.327 4.314 1.00 64.38 126 MET A O 1
ATOM 969 N N . GLU A 1 127 ? 2.132 4.667 5.851 1.00 60.34 127 GLU A N 1
ATOM 970 C CA . GLU A 1 127 ? 1.790 6.013 6.331 1.00 60.34 127 GLU A CA 1
ATOM 971 C C . GLU A 1 127 ? 1.699 6.011 7.861 1.00 60.34 127 GLU A C 1
ATOM 973 O O . GLU A 1 127 ? 1.029 5.156 8.437 1.00 60.34 127 GLU A O 1
ATOM 978 N N . LYS A 1 128 ? 2.402 6.925 8.539 1.00 66.88 128 LYS A N 1
ATOM 979 C CA . LYS A 1 128 ? 2.427 6.988 10.013 1.00 66.88 128 LYS A CA 1
ATOM 980 C C . LYS A 1 128 ? 2.211 8.386 10.558 1.00 66.88 128 LYS A C 1
ATOM 982 O O . LYS A 1 128 ? 2.444 9.386 9.879 1.00 66.88 128 LYS A O 1
ATOM 987 N N . TYR A 1 129 ? 1.717 8.421 11.788 1.00 69.38 129 TYR A N 1
ATOM 988 C CA . TYR A 1 129 ? 1.244 9.622 12.461 1.00 69.38 129 TYR A CA 1
ATOM 989 C C . TYR A 1 129 ? 1.720 9.636 13.912 1.00 69.38 129 TYR A C 1
ATOM 991 O O . TYR A 1 129 ? 0.925 9.382 14.825 1.00 69.38 129 TYR A O 1
ATOM 999 N N . ASP A 1 130 ? 2.990 9.974 14.128 1.00 70.38 130 ASP A N 1
ATOM 1000 C CA . ASP A 1 130 ? 3.585 9.908 15.455 1.00 70.38 130 ASP A CA 1
ATOM 1001 C C . ASP A 1 130 ? 3.645 11.272 16.144 1.00 70.38 130 ASP A C 1
ATOM 1003 O O . ASP A 1 130 ? 4.132 12.284 15.628 1.00 70.38 130 ASP A O 1
ATOM 1007 N N . ASN A 1 131 ? 3.229 11.318 17.411 1.00 73.62 131 ASN A N 1
ATOM 1008 C CA . ASN A 1 131 ? 3.573 12.481 18.229 1.00 73.62 131 ASN A CA 1
ATOM 1009 C C . ASN A 1 131 ? 5.070 12.500 18.583 1.00 73.62 131 ASN A C 1
ATOM 1011 O O . ASN A 1 131 ? 5.647 13.588 18.668 1.00 73.62 131 ASN A O 1
ATOM 1015 N N . PHE A 1 132 ? 5.679 11.327 18.788 1.00 78.94 132 PHE A N 1
ATOM 1016 C CA . PHE A 1 132 ? 7.093 11.153 19.126 1.00 78.94 132 PHE A CA 1
ATOM 1017 C C . PHE A 1 132 ? 7.614 9.788 18.638 1.00 78.94 132 PHE A C 1
ATOM 1019 O O . PHE A 1 132 ? 7.314 8.782 19.278 1.00 78.94 132 PHE A O 1
ATOM 1026 N N . GLY A 1 133 ? 8.433 9.753 17.584 1.00 78.62 133 GLY A N 1
ATOM 1027 C CA . GLY A 1 133 ? 8.837 8.499 16.926 1.00 78.62 133 GLY A CA 1
ATOM 1028 C C . GLY A 1 133 ? 10.338 8.353 16.629 1.00 78.62 133 GLY A C 1
ATOM 1029 O O . GLY A 1 133 ? 11.099 9.325 16.598 1.00 78.62 133 GLY A O 1
ATOM 1030 N N . ASN A 1 134 ? 10.788 7.119 16.387 1.00 82.00 134 ASN A N 1
ATOM 1031 C CA . ASN A 1 134 ? 12.005 6.841 15.608 1.00 82.00 134 ASN A CA 1
ATOM 1032 C C . ASN A 1 134 ? 11.710 5.742 14.584 1.00 82.00 134 ASN A C 1
ATOM 1034 O O . ASN A 1 134 ? 11.229 4.671 14.952 1.00 82.00 134 ASN A O 1
ATOM 1038 N N . HIS A 1 135 ? 12.061 5.989 13.327 1.00 79.75 135 HIS A N 1
ATOM 1039 C CA . HIS A 1 135 ? 11.648 5.196 12.175 1.00 79.75 135 HIS A CA 1
ATOM 1040 C C . HIS A 1 135 ? 12.911 4.740 11.442 1.00 79.75 135 HIS A C 1
ATOM 1042 O O . HIS A 1 135 ? 13.701 5.562 10.972 1.00 79.75 135 HIS A O 1
ATOM 1048 N N . ASN A 1 136 ? 13.142 3.429 11.371 1.00 84.88 136 ASN A N 1
ATOM 1049 C CA . ASN A 1 136 ? 14.234 2.843 10.597 1.00 84.88 136 ASN A CA 1
ATOM 1050 C C . ASN A 1 136 ? 13.657 1.906 9.539 1.00 84.88 136 ASN A C 1
ATOM 1052 O O . ASN A 1 136 ? 12.956 0.947 9.862 1.00 84.88 136 ASN A O 1
ATOM 1056 N N . LEU A 1 137 ? 13.989 2.158 8.278 1.00 82.69 137 LEU A N 1
ATOM 1057 C CA . LEU A 1 137 ? 13.552 1.355 7.148 1.00 82.69 137 LEU A CA 1
ATOM 1058 C C . LEU A 1 137 ? 14.758 0.917 6.321 1.00 82.69 137 LEU A C 1
ATOM 1060 O O . LEU A 1 137 ? 15.426 1.735 5.690 1.00 82.69 137 LEU A O 1
ATOM 1064 N N . ASN A 1 138 ? 14.989 -0.393 6.279 1.00 86.44 138 ASN A N 1
ATOM 1065 C CA . ASN A 1 138 ? 16.015 -1.019 5.459 1.00 86.44 138 ASN A CA 1
ATOM 1066 C C . ASN A 1 138 ? 15.351 -1.839 4.351 1.00 86.44 138 ASN A C 1
ATOM 1068 O O . ASN A 1 138 ? 14.721 -2.867 4.605 1.00 86.44 138 ASN A O 1
ATOM 1072 N N . VAL A 1 139 ? 15.527 -1.430 3.094 1.00 81.38 139 VAL A N 1
ATOM 1073 C CA . VAL A 1 139 ? 15.047 -2.190 1.932 1.00 81.38 139 VAL A CA 1
ATOM 1074 C C . VAL A 1 139 ? 16.233 -2.704 1.128 1.00 81.38 139 VAL A C 1
ATOM 1076 O O . VAL A 1 139 ? 16.999 -1.932 0.549 1.00 81.38 139 VAL A O 1
ATOM 1079 N N . SER A 1 140 ? 16.369 -4.027 1.038 1.00 84.31 140 SER A N 1
ATOM 1080 C CA . SER A 1 140 ? 17.379 -4.685 0.211 1.00 84.31 140 SER A CA 1
ATOM 1081 C C . SER A 1 140 ? 16.762 -5.556 -0.875 1.00 84.31 140 SER A C 1
ATOM 1083 O O . SER A 1 140 ? 15.964 -6.462 -0.626 1.00 84.31 140 SER A O 1
ATOM 1085 N N . CYS A 1 141 ? 17.144 -5.256 -2.112 1.00 75.88 141 CYS A N 1
ATOM 1086 C CA . CYS A 1 141 ? 16.547 -5.780 -3.329 1.00 75.88 141 CYS A CA 1
ATOM 1087 C C . CYS A 1 141 ? 17.638 -6.257 -4.298 1.00 75.88 141 CYS A C 1
ATOM 1089 O O . CYS A 1 141 ? 18.383 -5.449 -4.858 1.00 75.88 141 CYS A O 1
ATOM 1091 N N . LEU A 1 142 ? 17.720 -7.574 -4.514 1.00 79.94 142 LEU A N 1
ATOM 1092 C CA . LEU A 1 142 ? 18.717 -8.202 -5.384 1.00 79.94 142 LEU A CA 1
ATOM 1093 C C . LEU A 1 142 ? 18.069 -8.975 -6.542 1.00 79.94 142 LEU A C 1
ATOM 1095 O O . LEU A 1 142 ? 17.680 -10.137 -6.394 1.00 79.94 142 LEU A O 1
ATOM 1099 N N . GLY A 1 143 ? 18.060 -8.345 -7.719 1.00 68.44 143 GLY A N 1
ATOM 1100 C CA . GLY A 1 143 ? 17.707 -8.948 -8.999 1.00 68.44 143 GLY A CA 1
ATOM 1101 C C . GLY A 1 143 ? 17.193 -7.947 -10.038 1.00 68.44 143 GLY A C 1
ATOM 1102 O O . GLY A 1 143 ? 17.433 -6.748 -9.971 1.00 68.44 143 GLY A O 1
ATOM 1103 N N . GLY A 1 144 ? 16.577 -8.460 -11.106 1.00 67.12 144 GLY A N 1
ATOM 1104 C CA . GLY A 1 144 ? 16.210 -7.663 -12.282 1.00 67.12 144 GLY A CA 1
ATOM 1105 C C . GLY A 1 144 ? 14.738 -7.255 -12.318 1.00 67.12 144 GLY A C 1
ATOM 1106 O O . GLY A 1 144 ? 13.872 -8.109 -12.177 1.00 67.12 144 GLY A O 1
ATOM 1107 N N . VAL A 1 145 ? 14.486 -5.985 -12.640 1.00 57.81 145 VAL A N 1
ATOM 1108 C CA . VAL A 1 145 ? 13.202 -5.259 -12.651 1.00 57.81 145 VAL A CA 1
ATOM 1109 C C . VAL A 1 145 ? 12.605 -5.042 -11.257 1.00 57.81 145 VAL A C 1
ATOM 1111 O O . VAL A 1 145 ? 12.210 -5.985 -10.577 1.00 57.81 145 VAL A O 1
ATOM 1114 N N . HIS A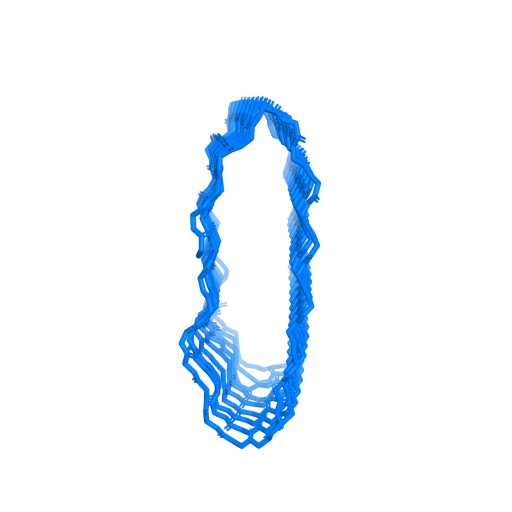 1 146 ? 12.523 -3.773 -10.861 1.00 63.31 146 HIS A N 1
ATOM 1115 C CA . HIS A 1 146 ? 12.094 -3.319 -9.538 1.00 63.31 146 HIS A CA 1
ATOM 1116 C C . HIS A 1 146 ? 11.193 -2.085 -9.634 1.00 63.31 146 HIS A C 1
ATOM 1118 O O . HIS A 1 146 ? 11.242 -1.309 -10.594 1.00 63.31 146 HIS A O 1
ATOM 1124 N N . THR A 1 147 ? 10.322 -1.977 -8.640 1.00 51.78 147 THR A N 1
ATOM 1125 C CA . THR A 1 147 ? 9.014 -1.331 -8.728 1.00 51.78 147 THR A CA 1
ATOM 1126 C C . THR A 1 147 ? 8.462 -1.156 -7.294 1.00 51.78 147 THR A C 1
ATOM 1128 O O . THR A 1 147 ? 8.920 -1.850 -6.388 1.00 51.78 147 THR A O 1
ATOM 1131 N N . PRO A 1 148 ? 7.418 -0.332 -7.106 1.00 61.50 148 PRO A N 1
ATOM 1132 C CA . PRO A 1 148 ? 7.471 0.950 -6.416 1.00 61.50 148 PRO A CA 1
ATOM 1133 C C . PRO A 1 148 ? 7.625 0.865 -4.889 1.00 61.50 148 PRO A C 1
ATOM 1135 O O . PRO A 1 148 ? 7.245 -0.126 -4.264 1.00 61.50 148 PRO A O 1
ATOM 1138 N N . ILE A 1 149 ? 8.067 1.970 -4.291 1.00 63.16 149 ILE A N 1
ATOM 1139 C CA . ILE A 1 149 ? 8.001 2.212 -2.842 1.00 63.16 149 ILE A CA 1
ATOM 1140 C C . ILE A 1 149 ? 7.401 3.609 -2.618 1.00 63.16 149 ILE A C 1
ATOM 1142 O O . ILE A 1 149 ? 7.752 4.546 -3.341 1.00 63.16 149 ILE A O 1
ATOM 1146 N N . THR A 1 150 ? 6.476 3.769 -1.671 1.00 59.88 150 THR A N 1
ATOM 1147 C CA . THR A 1 150 ? 5.884 5.083 -1.342 1.00 59.88 150 THR A CA 1
ATOM 1148 C C . THR A 1 150 ? 5.649 5.231 0.160 1.00 59.88 150 THR A C 1
ATOM 1150 O O . THR A 1 150 ? 5.319 4.245 0.802 1.00 59.88 150 THR A O 1
ATOM 1153 N N . MET A 1 151 ? 5.867 6.405 0.748 1.00 64.50 151 MET A N 1
ATOM 1154 C CA . MET A 1 151 ? 5.738 6.591 2.201 1.00 64.50 151 MET A CA 1
ATOM 1155 C C . MET A 1 151 ? 5.303 8.021 2.526 1.00 64.50 151 MET A C 1
ATOM 1157 O O . MET A 1 151 ? 5.923 8.939 1.982 1.00 64.50 151 MET A O 1
ATOM 1161 N N . GLU A 1 152 ? 4.271 8.213 3.355 1.00 60.75 152 GLU A N 1
ATOM 1162 C CA . GLU A 1 152 ? 3.837 9.546 3.821 1.00 60.75 152 GLU A CA 1
ATOM 1163 C C . GLU A 1 152 ? 3.703 9.581 5.355 1.00 60.75 152 GLU A C 1
ATOM 1165 O O . GLU A 1 152 ? 2.821 8.950 5.926 1.00 60.75 152 GLU A O 1
ATOM 1170 N N . GLU A 1 153 ? 4.598 10.304 6.032 1.00 67.19 153 GLU A N 1
ATOM 1171 C CA . GLU A 1 153 ? 4.644 10.392 7.505 1.00 67.19 153 GLU A CA 1
ATOM 1172 C C . GLU A 1 153 ? 4.356 11.826 7.996 1.00 67.19 153 GLU A C 1
ATOM 1174 O O . GLU A 1 153 ? 4.613 12.811 7.292 1.00 67.19 153 GLU A O 1
ATOM 1179 N N . TYR A 1 154 ? 3.754 11.931 9.183 1.00 72.19 154 TYR A N 1
ATOM 1180 C CA . TYR A 1 154 ? 3.167 13.153 9.744 1.00 72.19 154 TYR A CA 1
ATOM 1181 C C . TYR A 1 154 ? 3.506 13.302 11.231 1.00 72.19 154 TYR A C 1
ATOM 1183 O O . TYR A 1 154 ? 2.645 13.085 12.095 1.00 72.19 154 TYR A O 1
ATOM 1191 N N . ASP A 1 155 ? 4.731 13.728 11.534 1.00 73.19 155 ASP A N 1
ATOM 1192 C CA . ASP A 1 155 ? 5.223 13.665 12.905 1.00 73.19 155 ASP A CA 1
ATOM 1193 C C . ASP A 1 155 ? 5.320 15.022 13.606 1.00 73.19 155 ASP A C 1
ATOM 1195 O O . ASP A 1 155 ? 5.641 16.073 13.041 1.00 73.19 155 ASP A O 1
ATOM 1199 N N . ASN A 1 156 ? 5.098 15.017 14.921 1.00 73.81 156 ASN A N 1
ATOM 1200 C CA . ASN A 1 156 ? 5.417 16.191 15.734 1.00 73.81 156 ASN A CA 1
ATOM 1201 C C . ASN A 1 156 ? 6.902 16.249 16.122 1.00 73.81 156 ASN A C 1
ATOM 1203 O O . ASN A 1 156 ? 7.460 17.348 16.167 1.00 73.81 156 ASN A O 1
ATOM 1207 N N . PHE A 1 157 ? 7.527 15.103 16.407 1.00 79.31 157 PHE A N 1
ATOM 1208 C CA . PHE A 1 157 ? 8.933 14.987 16.807 1.00 79.31 157 PHE A CA 1
ATOM 1209 C C . PHE A 1 157 ? 9.495 13.613 16.428 1.00 79.31 157 PHE A C 1
ATOM 1211 O O . PHE A 1 157 ? 9.066 12.610 16.994 1.00 79.31 157 PHE A O 1
ATOM 1218 N N . SER A 1 158 ? 10.489 13.544 15.548 1.00 77.75 158 SER A N 1
ATOM 1219 C CA . SER A 1 158 ? 10.896 12.260 14.964 1.00 77.75 158 SER A CA 1
ATOM 1220 C C . SER A 1 158 ? 12.393 12.166 14.631 1.00 77.75 158 SER A C 1
ATOM 1222 O O . SER A 1 158 ? 13.125 13.162 14.589 1.00 77.75 158 SER A O 1
ATOM 1224 N N . ASN A 1 159 ? 12.858 10.944 14.360 1.00 80.94 159 ASN A N 1
ATOM 1225 C CA . ASN A 1 159 ? 14.058 10.707 13.556 1.00 80.94 159 ASN A CA 1
ATOM 1226 C C . ASN A 1 159 ? 13.784 9.579 12.561 1.00 80.94 159 ASN A C 1
ATOM 1228 O O . ASN A 1 159 ? 13.317 8.512 12.957 1.00 80.94 159 ASN A O 1
ATOM 1232 N N . HIS A 1 160 ? 14.157 9.788 11.303 1.00 78.06 160 HIS A N 1
ATOM 1233 C CA . HIS A 1 160 ? 13.895 8.878 10.193 1.00 78.06 160 HIS A CA 1
ATOM 1234 C C . HIS A 1 160 ? 15.192 8.470 9.504 1.00 78.06 160 HIS A C 1
ATOM 1236 O O . HIS A 1 160 ? 15.961 9.325 9.060 1.00 78.06 160 HIS A O 1
ATOM 1242 N N . ASN A 1 161 ? 15.412 7.167 9.360 1.00 83.81 161 ASN A N 1
ATOM 1243 C CA . ASN A 1 161 ? 16.500 6.601 8.571 1.00 83.81 161 ASN A CA 1
ATOM 1244 C C . ASN A 1 161 ? 15.915 5.675 7.501 1.00 83.81 161 ASN A C 1
ATOM 1246 O O . ASN A 1 161 ? 15.312 4.655 7.834 1.00 83.81 161 ASN A O 1
ATOM 1250 N N . LEU A 1 162 ? 16.119 6.012 6.227 1.00 81.44 162 LEU A N 1
ATOM 1251 C CA . LEU A 1 162 ? 15.770 5.164 5.090 1.00 81.44 162 LEU A CA 1
ATOM 1252 C C . LEU A 1 162 ? 17.030 4.754 4.323 1.00 81.44 162 LEU A C 1
ATOM 1254 O O . LEU A 1 162 ? 17.638 5.572 3.633 1.00 81.44 162 LEU A O 1
ATOM 1258 N N . ASP A 1 163 ? 17.349 3.463 4.374 1.00 85.56 163 ASP A N 1
ATOM 1259 C CA . ASP A 1 163 ? 18.383 2.826 3.561 1.00 85.56 163 ASP A CA 1
ATOM 1260 C C . ASP A 1 163 ? 17.738 1.966 2.461 1.00 85.56 163 ASP A C 1
ATOM 1262 O O . ASP A 1 163 ? 17.145 0.913 2.717 1.00 85.56 163 ASP A O 1
ATOM 1266 N N . VAL A 1 164 ? 17.885 2.383 1.200 1.00 80.31 164 VAL A N 1
ATOM 1267 C CA . VAL A 1 164 ? 17.440 1.614 0.026 1.00 80.31 164 VAL A CA 1
ATOM 1268 C C . VAL A 1 164 ? 18.647 1.091 -0.747 1.00 80.31 164 VAL A C 1
ATOM 1270 O O . VAL A 1 164 ? 19.475 1.853 -1.250 1.00 80.31 164 VAL A O 1
ATOM 1273 N N . SER A 1 165 ? 18.721 -0.231 -0.906 1.00 82.44 165 SER A N 1
ATOM 1274 C CA . SER A 1 165 ? 19.757 -0.916 -1.685 1.00 82.44 165 SER A CA 1
ATOM 1275 C C . SER A 1 165 ? 19.160 -1.760 -2.811 1.00 82.44 165 SER A C 1
ATOM 1277 O O . SER A 1 165 ? 18.312 -2.630 -2.605 1.00 82.44 165 SER A O 1
ATOM 1279 N N . CYS A 1 166 ? 19.596 -1.474 -4.037 1.00 75.38 166 CYS A N 1
ATOM 1280 C CA . CYS A 1 166 ? 18.984 -1.963 -5.270 1.00 75.38 166 CYS A CA 1
ATOM 1281 C C . CYS A 1 166 ? 20.047 -2.449 -6.270 1.00 75.38 166 CYS A C 1
ATOM 1283 O O . CYS A 1 166 ? 20.774 -1.648 -6.862 1.00 75.38 166 CYS A O 1
ATOM 1285 N N . LEU A 1 167 ? 20.140 -3.765 -6.484 1.00 76.50 167 LEU A N 1
ATOM 1286 C CA . LEU A 1 167 ? 21.177 -4.382 -7.319 1.00 76.50 167 LEU A CA 1
ATOM 1287 C C . LEU A 1 167 ? 20.587 -5.192 -8.483 1.00 76.50 167 LEU A C 1
ATOM 1289 O O . LEU A 1 167 ? 20.126 -6.321 -8.303 1.00 76.50 167 LEU A O 1
ATOM 1293 N N . GLY A 1 168 ? 20.695 -4.636 -9.694 1.00 69.00 168 GLY A N 1
ATOM 1294 C CA . GLY A 1 168 ? 20.235 -5.233 -10.945 1.00 69.00 168 GLY A CA 1
ATOM 1295 C C . GLY A 1 168 ? 19.711 -4.182 -11.927 1.00 69.00 168 GLY A C 1
ATOM 1296 O O . GLY A 1 168 ? 20.279 -3.111 -12.059 1.00 69.00 168 GLY A O 1
ATOM 1297 N N . GLY A 1 169 ? 18.665 -4.490 -12.692 1.00 66.50 169 GLY A N 1
ATOM 1298 C CA . GLY A 1 169 ? 18.061 -3.542 -13.641 1.00 66.50 169 GLY A CA 1
ATOM 1299 C C . GLY A 1 169 ? 16.763 -4.095 -14.224 1.00 66.50 169 GLY A C 1
ATOM 1300 O O . GLY A 1 169 ? 16.653 -5.304 -14.406 1.00 66.50 169 GLY A O 1
ATOM 1301 N N . VAL A 1 170 ? 15.723 -3.317 -14.531 1.00 57.31 170 VAL A N 1
ATOM 1302 C CA . VAL A 1 170 ? 15.536 -1.846 -14.541 1.00 57.31 170 VAL A CA 1
ATOM 1303 C C . VAL A 1 170 ? 14.746 -1.380 -13.302 1.00 57.31 170 VAL A C 1
ATOM 1305 O O . VAL A 1 170 ? 13.779 -2.045 -12.943 1.00 57.31 170 VAL A O 1
ATOM 1308 N N . HIS A 1 171 ? 15.119 -0.266 -12.662 1.00 66.00 171 HIS A N 1
ATOM 1309 C CA . HIS A 1 171 ? 14.505 0.206 -11.405 1.00 66.00 171 HIS A CA 1
ATOM 1310 C C . HIS A 1 171 ? 13.555 1.398 -11.614 1.00 66.00 171 HIS A C 1
ATOM 1312 O O . HIS A 1 171 ? 13.839 2.308 -12.396 1.00 66.00 171 HIS A O 1
ATOM 1318 N N . THR A 1 172 ? 12.416 1.369 -10.911 1.00 52.16 172 THR A N 1
ATOM 1319 C CA . THR A 1 172 ? 11.298 2.324 -11.015 1.00 52.16 172 THR A CA 1
ATOM 1320 C C . THR A 1 172 ? 10.527 2.438 -9.680 1.00 52.16 172 THR A C 1
ATOM 1322 O O . THR A 1 172 ? 10.660 1.556 -8.832 1.00 52.16 172 THR A O 1
ATOM 1325 N N . PRO A 1 173 ? 9.672 3.463 -9.522 1.00 52.69 173 PRO A N 1
ATOM 1326 C CA . PRO A 1 173 ? 9.943 4.716 -8.810 1.00 52.69 173 PRO A CA 1
ATOM 1327 C C . PRO A 1 173 ? 9.856 4.621 -7.270 1.00 52.69 173 PRO A C 1
ATOM 1329 O O . PRO A 1 173 ? 9.204 3.732 -6.723 1.00 52.69 173 PRO A O 1
ATOM 1332 N N . ILE A 1 174 ? 10.458 5.600 -6.589 1.00 64.12 174 ILE A N 1
ATOM 1333 C CA . ILE A 1 174 ? 10.335 5.816 -5.138 1.00 64.12 174 ILE A CA 1
ATOM 1334 C C . ILE A 1 174 ? 9.789 7.230 -4.914 1.00 64.12 174 ILE A C 1
ATOM 1336 O O . ILE A 1 174 ? 10.316 8.188 -5.490 1.00 64.12 174 ILE A O 1
ATOM 1340 N N . THR A 1 175 ? 8.743 7.344 -4.096 1.00 65.31 175 THR A N 1
ATOM 1341 C CA . THR A 1 175 ? 8.116 8.618 -3.716 1.00 65.31 175 THR A CA 1
ATOM 1342 C C . THR A 1 175 ? 8.044 8.723 -2.198 1.00 65.31 175 THR A C 1
ATOM 1344 O O . THR A 1 175 ? 7.680 7.760 -1.535 1.00 65.31 175 THR A O 1
ATOM 1347 N N . MET A 1 176 ? 8.386 9.876 -1.642 1.00 71.50 176 MET A N 1
ATOM 1348 C CA . MET A 1 176 ? 8.317 10.133 -0.205 1.00 71.50 176 MET A CA 1
ATOM 1349 C C . MET A 1 176 ? 7.649 11.479 0.028 1.00 71.50 176 MET A C 1
ATOM 1351 O O . MET A 1 176 ? 8.029 12.449 -0.635 1.00 71.5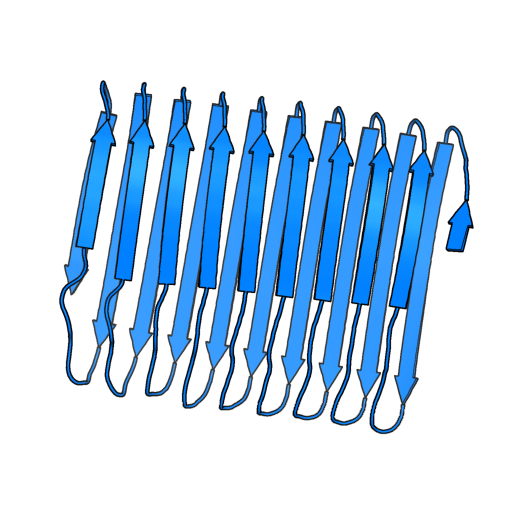0 176 MET A O 1
ATOM 1355 N N . LYS A 1 177 ? 6.710 11.537 0.977 1.00 74.19 177 LYS A N 1
ATOM 1356 C CA . LYS A 1 177 ? 6.296 12.796 1.595 1.00 74.19 177 LYS A CA 1
ATOM 1357 C C . LYS A 1 177 ? 6.541 12.774 3.096 1.00 74.19 177 LYS A C 1
ATOM 1359 O O . LYS A 1 177 ? 6.336 11.742 3.725 1.00 74.19 177 LYS A O 1
ATOM 1364 N N . LYS A 1 178 ? 6.943 13.907 3.665 1.00 73.50 178 LYS A N 1
ATOM 1365 C CA . LYS A 1 178 ? 7.008 14.095 5.121 1.00 73.50 178 LYS A CA 1
ATOM 1366 C C . LYS A 1 178 ? 6.465 15.447 5.542 1.00 73.50 178 LYS A C 1
ATOM 1368 O O . LYS A 1 178 ? 6.567 16.418 4.786 1.00 73.50 178 LYS A O 1
ATOM 1373 N N . TYR A 1 179 ? 5.908 15.492 6.745 1.00 73.31 179 TYR A N 1
ATOM 1374 C CA . TYR A 1 179 ? 5.283 16.667 7.337 1.00 73.31 179 TYR A CA 1
ATOM 1375 C C . TYR A 1 179 ? 5.633 16.763 8.820 1.00 73.31 179 TYR A C 1
ATOM 1377 O O . TYR A 1 179 ? 4.812 16.427 9.678 1.00 73.31 179 TYR A O 1
ATOM 1385 N N . ASP A 1 180 ? 6.824 17.278 9.112 1.00 72.38 180 ASP A N 1
ATOM 1386 C CA . ASP A 1 180 ? 7.388 17.227 10.452 1.00 72.38 180 ASP A CA 1
ATOM 1387 C C . ASP A 1 180 ? 7.408 18.603 11.125 1.00 72.38 180 ASP A C 1
ATOM 1389 O O . ASP A 1 180 ? 7.816 19.630 10.572 1.00 72.38 180 ASP A O 1
ATOM 1393 N N . ASN A 1 181 ? 6.996 18.656 12.392 1.00 73.88 181 ASN A N 1
ATOM 1394 C CA . ASN A 1 181 ? 7.245 19.858 13.189 1.00 73.88 181 ASN A CA 1
ATOM 1395 C C . ASN A 1 181 ? 8.707 19.941 13.656 1.00 73.88 181 ASN A C 1
ATOM 1397 O O . ASN A 1 181 ? 9.239 21.051 13.740 1.00 73.88 181 ASN A O 1
ATOM 1401 N N . PHE A 1 182 ? 9.338 18.798 13.951 1.00 78.31 182 PHE A N 1
ATOM 1402 C CA . PHE A 1 182 ? 10.728 18.688 14.403 1.00 78.31 182 PHE A CA 1
ATOM 1403 C C . PHE A 1 182 ? 11.344 17.330 14.007 1.00 78.31 182 PHE A C 1
ATOM 1405 O O . PHE A 1 182 ? 11.182 16.357 14.748 1.00 78.31 182 PHE A O 1
ATOM 1412 N N . GLY A 1 183 ? 12.078 17.270 12.894 1.00 77.06 183 GLY A N 1
ATOM 1413 C CA . GLY A 1 183 ? 12.619 16.022 12.339 1.00 77.06 183 GLY A CA 1
ATOM 1414 C C . GLY A 1 183 ? 14.151 15.949 12.253 1.00 77.06 183 GLY A C 1
ATOM 1415 O O . GLY A 1 183 ? 14.872 16.949 12.280 1.00 77.06 183 GLY A O 1
ATOM 1416 N N . ASN A 1 184 ? 14.688 14.737 12.118 1.00 80.31 184 ASN A N 1
ATOM 1417 C CA . ASN A 1 184 ? 15.970 14.520 11.437 1.00 80.31 184 ASN A CA 1
ATOM 1418 C C . ASN A 1 184 ? 15.788 13.380 10.443 1.00 80.31 184 ASN A C 1
ATOM 1420 O O . ASN A 1 184 ? 15.347 12.298 10.831 1.00 80.31 184 ASN A O 1
ATOM 1424 N N . HIS A 1 185 ? 16.182 13.591 9.193 1.00 77.25 185 HIS A N 1
ATOM 1425 C CA . HIS A 1 185 ? 15.959 12.641 8.113 1.00 77.25 185 HIS A CA 1
ATOM 1426 C C . HIS A 1 185 ? 17.275 12.286 7.430 1.00 77.25 185 HIS A C 1
ATOM 1428 O O . HIS A 1 185 ? 18.009 13.156 6.958 1.00 77.25 185 HIS A O 1
ATOM 1434 N N . ASN A 1 186 ? 17.562 10.991 7.355 1.00 83.50 186 ASN A N 1
ATOM 1435 C CA . ASN A 1 186 ? 18.645 10.440 6.554 1.00 83.50 186 ASN A CA 1
ATOM 1436 C C . ASN A 1 186 ? 18.036 9.530 5.485 1.00 83.50 186 ASN A C 1
ATOM 1438 O O . ASN A 1 186 ? 17.368 8.551 5.818 1.00 83.50 186 ASN A O 1
ATOM 1442 N N . LEU A 1 187 ? 18.272 9.843 4.214 1.00 80.12 187 LEU A N 1
ATOM 1443 C CA . LEU A 1 187 ? 17.931 8.994 3.080 1.00 80.12 187 LEU A CA 1
ATOM 1444 C C . LEU A 1 187 ? 19.213 8.607 2.341 1.00 80.12 187 LEU A C 1
ATOM 1446 O O . LEU A 1 187 ? 19.876 9.461 1.755 1.00 80.12 187 LEU A O 1
ATOM 1450 N N . ASN A 1 188 ? 19.511 7.310 2.314 1.00 84.31 188 ASN A N 1
ATOM 1451 C CA . ASN A 1 188 ? 20.566 6.734 1.493 1.00 84.31 188 ASN A CA 1
ATOM 1452 C C . ASN A 1 188 ? 19.936 5.858 0.401 1.00 84.31 188 ASN A C 1
ATOM 1454 O O . ASN A 1 188 ? 19.325 4.823 0.681 1.00 84.31 188 ASN A O 1
ATOM 1458 N N . VAL A 1 189 ? 20.105 6.238 -0.867 1.00 79.69 189 VAL A N 1
ATOM 1459 C CA . VAL A 1 189 ? 19.666 5.445 -2.025 1.00 79.69 189 VAL A CA 1
ATOM 1460 C C . VAL A 1 189 ? 20.885 4.956 -2.792 1.00 79.69 189 VAL A C 1
ATOM 1462 O O . VAL A 1 189 ? 21.605 5.732 -3.417 1.00 79.69 189 VAL A O 1
ATOM 1465 N N . SER A 1 190 ? 21.088 3.641 -2.796 1.00 81.38 190 SER A N 1
ATOM 1466 C CA . SER A 1 190 ? 22.159 2.983 -3.545 1.00 81.38 190 SER A CA 1
ATOM 1467 C C . SER A 1 190 ? 21.584 2.105 -4.655 1.00 81.38 190 SER A C 1
ATOM 1469 O O . SER A 1 190 ? 20.806 1.176 -4.405 1.00 81.38 190 SER A O 1
ATOM 1471 N N . CYS A 1 191 ? 21.958 2.385 -5.907 1.00 74.31 191 CYS A N 1
ATOM 1472 C CA . CYS A 1 191 ? 21.475 1.629 -7.060 1.00 74.31 191 CYS A CA 1
ATOM 1473 C C . CYS A 1 191 ? 22.588 1.250 -8.055 1.00 74.31 191 CYS A C 1
ATOM 1475 O O . CYS A 1 191 ? 23.468 2.048 -8.378 1.00 74.31 191 CYS A O 1
ATOM 1477 N N . LEU A 1 192 ? 22.583 0.007 -8.553 1.00 75.12 192 LEU A N 1
ATOM 1478 C CA . LEU A 1 192 ? 23.632 -0.504 -9.450 1.00 75.12 192 LEU A CA 1
ATOM 1479 C C . LEU A 1 192 ? 23.050 -1.297 -10.631 1.00 75.12 192 LEU A C 1
ATOM 1481 O O . LEU A 1 192 ? 22.699 -2.470 -10.485 1.00 75.12 192 LEU A O 1
ATOM 1485 N N . GLY A 1 193 ? 23.058 -0.669 -11.814 1.00 65.69 193 GLY A N 1
ATOM 1486 C CA . GLY A 1 193 ? 22.735 -1.269 -13.113 1.00 65.69 193 GLY A CA 1
ATOM 1487 C C . GLY A 1 193 ? 21.414 -0.830 -13.774 1.00 65.69 193 GLY A C 1
ATOM 1488 O O . GLY A 1 193 ? 20.465 -0.383 -13.141 1.00 65.69 193 GLY A O 1
ATOM 1489 N N . GLY A 1 194 ? 21.324 -1.020 -15.097 1.00 66.25 194 GLY A N 1
ATOM 1490 C CA . GLY A 1 194 ? 20.063 -0.968 -15.847 1.00 66.25 194 GLY A CA 1
ATOM 1491 C C . GLY A 1 194 ? 19.663 0.403 -16.405 1.00 66.25 194 GLY A C 1
ATOM 1492 O O . GLY A 1 194 ? 20.356 0.979 -17.243 1.00 66.25 194 GLY A O 1
ATOM 1493 N N . VAL A 1 195 ? 18.470 0.857 -16.030 1.00 61.78 195 VAL A N 1
ATOM 1494 C CA . VAL A 1 195 ? 17.862 2.154 -16.365 1.00 61.78 195 VAL A CA 1
ATOM 1495 C C . VAL A 1 195 ? 17.148 2.612 -15.098 1.00 61.78 195 VAL A C 1
ATOM 1497 O O . VAL A 1 195 ? 16.540 1.780 -14.422 1.00 61.78 195 VAL A O 1
ATOM 1500 N N . HIS A 1 196 ? 17.226 3.906 -14.805 1.00 65.19 196 HIS A N 1
ATOM 1501 C CA . HIS A 1 196 ? 16.716 4.519 -13.583 1.00 65.19 196 HIS A CA 1
ATOM 1502 C C . HIS A 1 196 ? 15.702 5.599 -13.954 1.00 65.19 196 HIS A C 1
ATOM 1504 O O . HIS A 1 196 ? 16.033 6.520 -14.707 1.00 65.19 196 HIS A O 1
ATOM 1510 N N . THR A 1 197 ? 14.464 5.447 -13.478 1.00 56.59 197 THR A N 1
ATOM 1511 C CA . THR A 1 197 ? 13.381 6.443 -13.614 1.00 56.59 197 THR A CA 1
ATOM 1512 C C . THR A 1 197 ? 13.266 7.293 -12.323 1.00 56.59 197 THR A C 1
ATOM 1514 O O . THR A 1 197 ? 14.002 7.002 -11.381 1.00 56.59 197 THR A O 1
ATOM 1517 N N . PRO A 1 198 ? 12.443 8.364 -12.239 1.00 62.69 198 PRO A N 1
ATOM 1518 C CA . PRO A 1 198 ? 12.707 9.440 -11.281 1.00 62.69 198 PRO A CA 1
ATOM 1519 C C . PRO A 1 198 ? 12.477 9.033 -9.822 1.00 62.69 198 PRO A C 1
ATOM 1521 O O . PRO A 1 198 ? 11.587 8.237 -9.518 1.00 62.69 198 PRO A O 1
ATOM 1524 N N . ILE A 1 199 ? 13.277 9.640 -8.944 1.00 68.06 199 ILE A N 1
ATOM 1525 C CA . ILE A 1 199 ? 13.052 9.710 -7.496 1.00 68.06 199 ILE A CA 1
ATOM 1526 C C . ILE A 1 199 ? 12.330 11.034 -7.227 1.00 68.06 199 ILE A C 1
ATOM 1528 O O . ILE A 1 199 ? 12.713 12.061 -7.801 1.00 68.06 199 ILE A O 1
ATOM 1532 N N . THR A 1 200 ? 11.301 11.011 -6.381 1.00 72.44 200 THR A N 1
ATOM 1533 C CA . THR A 1 200 ? 10.568 12.213 -5.956 1.00 72.44 200 THR A CA 1
ATOM 1534 C C . THR A 1 200 ? 10.476 12.268 -4.439 1.00 72.44 200 THR A C 1
ATOM 1536 O O . THR A 1 200 ? 10.076 11.294 -3.806 1.00 72.44 200 THR A O 1
ATOM 1539 N N . MET A 1 201 ? 10.833 13.415 -3.875 1.00 70.81 201 MET A N 1
ATOM 1540 C CA . MET A 1 201 ? 10.792 13.700 -2.446 1.00 70.81 201 MET A CA 1
ATOM 1541 C C . MET A 1 201 ? 10.102 15.048 -2.230 1.00 70.81 201 MET A C 1
ATOM 1543 O O . MET A 1 201 ? 10.474 16.030 -2.875 1.00 70.81 201 MET A O 1
ATOM 1547 N N . GLU A 1 202 ? 9.111 15.078 -1.345 1.00 74.69 202 GLU A N 1
ATOM 1548 C CA . GLU A 1 202 ? 8.427 16.287 -0.876 1.00 74.69 202 GLU A CA 1
ATOM 1549 C C . GLU A 1 202 ? 8.553 16.341 0.658 1.00 74.69 202 GLU A C 1
ATOM 1551 O O . GLU A 1 202 ? 7.975 15.507 1.347 1.00 74.69 202 GLU A O 1
ATOM 1556 N N . GLU A 1 203 ? 9.313 17.280 1.219 1.00 71.62 203 GLU A N 1
ATOM 1557 C CA . GLU A 1 203 ? 9.492 17.394 2.680 1.00 71.62 203 GLU A CA 1
ATOM 1558 C C . GLU A 1 203 ? 9.038 18.772 3.175 1.00 71.62 203 GLU A C 1
ATOM 1560 O O . GLU A 1 203 ? 9.312 19.800 2.548 1.00 71.62 203 GLU A O 1
ATOM 1565 N N . TYR A 1 204 ? 8.299 18.791 4.284 1.00 73.69 204 TYR A N 1
ATOM 1566 C CA . TYR A 1 204 ? 7.667 19.978 4.857 1.00 73.69 204 TYR A CA 1
ATOM 1567 C C . TYR A 1 204 ? 7.975 20.073 6.348 1.00 73.69 204 TYR A C 1
ATOM 1569 O O . TYR A 1 204 ? 7.202 19.594 7.178 1.00 73.69 204 TYR A O 1
ATOM 1577 N N . ASP A 1 205 ? 9.061 20.767 6.673 1.00 71.69 205 ASP A N 1
ATOM 1578 C CA . ASP A 1 205 ? 9.579 20.849 8.031 1.00 71.69 205 ASP A CA 1
ATOM 1579 C C . ASP A 1 205 ? 9.405 22.243 8.639 1.00 71.69 205 ASP A C 1
ATOM 1581 O O . ASP A 1 205 ? 9.593 23.287 8.008 1.00 71.69 205 ASP A O 1
ATOM 1585 N N . ASN A 1 206 ? 9.076 22.291 9.928 1.00 74.50 206 ASN A N 1
ATOM 1586 C CA . ASN A 1 206 ? 9.239 23.531 10.685 1.00 74.50 206 ASN A CA 1
ATOM 1587 C C . ASN A 1 206 ? 10.662 23.689 11.241 1.00 74.50 206 ASN A C 1
ATOM 1589 O O . ASN A 1 206 ? 11.124 24.829 11.354 1.00 74.50 206 ASN A O 1
ATOM 1593 N N . PHE A 1 207 ? 11.329 22.583 11.588 1.00 76.25 207 PHE A N 1
ATOM 1594 C CA . PHE A 1 207 ? 12.694 22.550 12.116 1.00 76.25 207 PHE A CA 1
ATOM 1595 C C . PHE A 1 207 ? 13.352 21.180 11.870 1.00 76.25 207 PHE A C 1
ATOM 1597 O O . PHE A 1 207 ? 13.005 20.226 12.566 1.00 76.25 207 PHE A O 1
ATOM 1604 N N . GLY A 1 208 ? 14.346 21.086 10.981 1.00 77.31 208 GLY A N 1
ATOM 1605 C CA . GLY A 1 208 ? 14.918 19.783 10.609 1.00 77.31 208 GLY A CA 1
ATOM 1606 C C . GLY A 1 208 ? 16.425 19.729 10.328 1.00 77.31 208 GLY A C 1
ATOM 1607 O O . GLY A 1 208 ? 17.131 20.740 10.252 1.00 77.31 208 GLY A O 1
ATOM 1608 N N . ASN A 1 209 ? 16.949 18.512 10.163 1.00 79.25 209 ASN A N 1
ATOM 1609 C CA . ASN A 1 209 ? 18.184 18.273 9.408 1.00 79.25 209 ASN A CA 1
ATOM 1610 C C . ASN A 1 209 ? 17.949 17.145 8.404 1.00 79.25 209 ASN A C 1
ATOM 1612 O O . ASN A 1 209 ? 17.536 16.054 8.792 1.00 79.25 209 ASN A O 1
ATOM 1616 N N . HIS A 1 210 ? 18.291 17.398 7.145 1.00 75.50 210 HIS A N 1
ATOM 1617 C CA . HIS A 1 210 ? 18.018 16.526 6.010 1.00 75.50 210 HIS A CA 1
ATOM 1618 C C . HIS A 1 210 ? 19.347 16.126 5.367 1.00 75.50 210 HIS A C 1
ATOM 1620 O O . HIS A 1 210 ? 20.149 16.981 4.976 1.00 75.50 210 HIS A O 1
ATOM 1626 N N . ASN A 1 211 ? 19.608 14.825 5.276 1.00 82.00 211 ASN A N 1
ATOM 1627 C CA . ASN A 1 211 ? 20.740 14.267 4.545 1.00 82.00 211 ASN A CA 1
ATOM 1628 C C . ASN A 1 211 ? 20.208 13.340 3.452 1.00 82.00 211 ASN A C 1
ATOM 1630 O O . ASN A 1 211 ? 19.614 12.308 3.760 1.00 82.00 211 ASN A O 1
ATOM 1634 N N . LEU A 1 212 ? 20.461 13.691 2.193 1.00 79.75 212 LEU A N 1
ATOM 1635 C CA . LEU A 1 212 ? 20.210 12.843 1.036 1.00 79.75 212 LEU A CA 1
ATOM 1636 C C . LEU A 1 212 ? 21.540 12.442 0.387 1.00 79.75 212 LEU A C 1
ATOM 1638 O O . LEU A 1 212 ? 22.244 13.292 -0.157 1.00 79.75 212 LEU A O 1
ATOM 1642 N N . ASP A 1 213 ? 21.851 11.146 0.410 1.00 83.81 213 ASP A N 1
ATOM 1643 C CA . ASP A 1 213 ? 22.892 10.516 -0.408 1.00 83.81 213 ASP A CA 1
ATOM 1644 C C . ASP A 1 213 ? 22.217 9.637 -1.472 1.00 83.81 213 ASP A C 1
ATOM 1646 O O . ASP A 1 213 ? 21.495 8.686 -1.156 1.00 83.81 213 ASP A O 1
ATOM 1650 N N . VAL A 1 214 ? 22.431 9.957 -2.749 1.00 78.19 214 VAL A N 1
ATOM 1651 C CA . VAL A 1 214 ? 22.028 9.105 -3.872 1.00 78.19 214 VAL A CA 1
ATOM 1652 C C . VAL A 1 214 ? 23.254 8.723 -4.690 1.00 78.19 214 VAL A C 1
ATOM 1654 O O . VAL A 1 214 ? 23.827 9.552 -5.395 1.00 78.19 214 VAL A O 1
ATOM 1657 N N . SER A 1 215 ? 23.606 7.437 -4.691 1.00 81.50 215 SER A N 1
ATOM 1658 C CA . SER A 1 215 ? 24.639 6.892 -5.578 1.00 81.50 215 SER A CA 1
ATOM 1659 C C . SER A 1 215 ? 24.051 5.850 -6.522 1.00 81.50 215 SER A C 1
ATOM 1661 O O . SER A 1 215 ? 23.540 4.801 -6.116 1.00 81.50 215 SER A O 1
ATOM 1663 N N . CYS A 1 216 ? 24.110 6.138 -7.820 1.00 74.19 216 CYS A N 1
ATOM 1664 C CA . CYS A 1 216 ? 23.436 5.347 -8.837 1.00 74.19 216 CYS A CA 1
ATOM 1665 C C . CYS A 1 216 ? 24.354 5.066 -10.029 1.00 74.19 216 CYS A C 1
ATOM 1667 O O . CYS A 1 216 ? 24.566 5.882 -10.922 1.00 74.19 216 CYS A O 1
ATOM 1669 N N . LEU A 1 217 ? 24.893 3.848 -10.093 1.00 71.00 217 LEU A N 1
ATOM 1670 C CA . LEU A 1 217 ? 25.968 3.488 -11.016 1.00 71.00 217 LEU A CA 1
ATOM 1671 C C . LEU A 1 217 ? 25.487 2.620 -12.189 1.00 71.00 217 LEU A C 1
ATOM 1673 O O . LEU A 1 217 ? 24.973 1.517 -12.022 1.00 71.00 217 LEU A O 1
ATOM 1677 N N . GLY A 1 218 ? 25.753 3.099 -13.407 1.00 62.12 218 GLY A N 1
ATOM 1678 C CA . GLY A 1 218 ? 25.611 2.356 -14.659 1.00 62.12 218 GLY A CA 1
ATOM 1679 C C . GLY A 1 218 ? 24.177 2.267 -15.186 1.00 62.12 218 GLY A C 1
ATOM 1680 O O . GLY A 1 218 ? 23.382 1.457 -14.716 1.00 62.12 218 GLY A O 1
ATOM 1681 N N . GLY A 1 219 ? 23.873 3.028 -16.240 1.00 64.88 219 GLY A N 1
ATOM 1682 C CA . GLY A 1 219 ? 22.592 2.931 -16.937 1.00 64.88 219 GLY A CA 1
ATOM 1683 C C . GLY A 1 219 ? 22.234 4.160 -17.767 1.00 64.88 219 GLY A C 1
ATOM 1684 O O . GLY A 1 219 ? 23.106 4.901 -18.220 1.00 64.88 219 GLY A O 1
ATOM 1685 N N . VAL A 1 220 ? 20.929 4.362 -17.955 1.00 62.81 220 VAL A N 1
ATOM 1686 C CA . VAL A 1 220 ? 20.326 5.632 -18.396 1.00 62.81 220 VAL A CA 1
ATOM 1687 C C . VAL A 1 220 ? 19.585 6.235 -17.205 1.00 62.81 220 VAL A C 1
ATOM 1689 O O . VAL A 1 220 ? 18.881 5.503 -16.514 1.00 62.81 220 VAL A O 1
ATOM 1692 N N . TYR A 1 221 ? 19.724 7.543 -16.993 1.00 64.81 221 TYR A N 1
ATOM 1693 C CA . TYR A 1 221 ? 19.186 8.259 -15.833 1.00 64.81 221 TYR A CA 1
ATOM 1694 C C . TYR A 1 221 ? 18.107 9.273 -16.231 1.00 64.81 221 TYR A C 1
ATOM 1696 O O . TYR A 1 221 ? 18.252 9.985 -17.229 1.00 64.81 221 TYR A O 1
ATOM 1704 N N . THR A 1 222 ? 17.057 9.377 -15.422 1.00 58.28 222 THR A N 1
ATOM 1705 C CA . THR A 1 222 ? 16.104 10.502 -15.390 1.00 58.28 222 THR A CA 1
ATOM 1706 C C . THR A 1 222 ? 16.417 11.442 -14.217 1.00 58.28 222 THR A C 1
ATOM 1708 O O . THR A 1 222 ? 17.128 11.025 -13.305 1.00 58.28 222 THR A O 1
ATOM 1711 N N . PRO A 1 223 ? 15.884 12.680 -14.179 1.00 63.09 223 PRO A N 1
ATOM 1712 C CA . PRO A 1 223 ? 16.077 13.576 -13.036 1.00 63.09 223 PRO A CA 1
ATOM 1713 C C . PRO A 1 223 ? 15.587 13.000 -11.699 1.00 63.09 223 PRO A C 1
ATOM 1715 O O . PRO A 1 223 ? 14.563 12.320 -11.641 1.00 63.09 223 PRO A O 1
ATOM 1718 N N . ILE A 1 224 ? 16.300 13.359 -10.633 1.00 67.06 224 ILE A N 1
ATOM 1719 C CA . ILE A 1 224 ? 15.806 13.360 -9.252 1.00 67.06 224 ILE A CA 1
ATOM 1720 C C . ILE A 1 224 ? 15.041 14.673 -9.052 1.00 67.06 224 ILE A C 1
ATOM 1722 O O . ILE A 1 224 ? 15.474 15.714 -9.552 1.00 67.06 224 ILE A O 1
ATOM 1726 N N . THR A 1 225 ? 13.898 14.620 -8.372 1.00 70.56 225 THR A N 1
ATOM 1727 C CA . THR A 1 225 ? 13.081 15.795 -8.030 1.00 70.56 225 THR A CA 1
ATOM 1728 C C . THR A 1 225 ? 12.922 15.867 -6.519 1.00 70.56 225 THR A C 1
ATOM 1730 O O . THR A 1 225 ? 12.618 14.861 -5.884 1.00 70.56 225 THR A O 1
ATOM 1733 N N . MET A 1 226 ? 13.139 17.052 -5.965 1.00 70.19 226 MET A N 1
ATOM 1734 C CA . MET A 1 226 ? 13.133 17.326 -4.535 1.00 70.19 226 MET A CA 1
ATOM 1735 C C . MET A 1 226 ? 12.441 18.673 -4.333 1.00 70.19 226 MET A C 1
ATOM 1737 O O . MET A 1 226 ? 12.867 19.670 -4.924 1.00 70.19 226 MET A O 1
ATOM 1741 N N . GLU A 1 227 ? 11.359 18.686 -3.563 1.00 73.00 227 GLU A N 1
ATOM 1742 C CA . GLU A 1 227 ? 10.650 19.892 -3.138 1.00 73.00 227 GLU A CA 1
ATOM 1743 C C . GLU A 1 227 ? 10.695 19.955 -1.607 1.00 73.00 227 GLU A C 1
ATOM 1745 O O . GLU A 1 227 ? 10.021 19.192 -0.925 1.00 73.00 227 GLU A O 1
ATOM 1750 N N . GLU A 1 228 ? 11.527 20.845 -1.070 1.00 68.62 228 GLU A N 1
ATOM 1751 C CA . GLU A 1 228 ? 11.709 21.035 0.373 1.00 68.62 228 GLU A CA 1
ATOM 1752 C C . GLU A 1 228 ? 11.092 22.367 0.812 1.00 68.62 228 GLU A C 1
ATOM 1754 O O . GLU A 1 228 ? 11.304 23.418 0.192 1.00 68.62 228 GLU A O 1
ATOM 1759 N N . TYR A 1 229 ? 10.355 22.324 1.916 1.00 71.88 229 TYR A N 1
ATOM 1760 C CA . TYR A 1 229 ? 9.734 23.465 2.576 1.00 71.88 229 TYR A CA 1
ATOM 1761 C C . TYR A 1 229 ? 10.115 23.481 4.054 1.00 71.88 229 TYR A C 1
ATOM 1763 O O . TYR A 1 229 ? 9.262 23.302 4.918 1.00 71.88 229 TYR A O 1
ATOM 1771 N N . ASP A 1 230 ? 11.391 23.728 4.335 1.00 68.38 230 ASP A N 1
ATOM 1772 C CA . ASP A 1 230 ? 11.873 23.925 5.699 1.00 68.38 230 ASP A CA 1
ATOM 1773 C C . ASP A 1 230 ? 11.854 25.410 6.109 1.00 68.38 230 ASP A C 1
ATOM 1775 O O . ASP A 1 230 ? 12.280 26.305 5.365 1.00 68.38 230 ASP A O 1
ATOM 1779 N N . ASN A 1 231 ? 11.371 25.680 7.322 1.00 72.81 231 ASN A N 1
ATOM 1780 C CA . ASN A 1 231 ? 11.482 26.996 7.946 1.00 72.81 231 ASN A CA 1
ATOM 1781 C C . ASN A 1 231 ? 12.847 27.222 8.633 1.00 72.81 231 ASN A C 1
ATOM 1783 O O . ASN A 1 231 ? 13.306 28.372 8.651 1.00 72.81 231 ASN A O 1
ATOM 1787 N N . PHE A 1 232 ? 13.487 26.192 9.209 1.00 72.81 232 PHE A N 1
ATOM 1788 C CA . PHE A 1 232 ? 14.715 26.302 10.018 1.00 72.81 232 PHE A CA 1
ATOM 1789 C C . PHE A 1 232 ? 15.537 24.996 10.160 1.00 72.81 232 PHE A C 1
ATOM 1791 O O . PHE A 1 232 ? 15.429 24.286 11.164 1.00 72.81 232 PHE A O 1
ATOM 1798 N N . GLY A 1 233 ? 16.507 24.782 9.273 1.00 76.06 233 GLY A N 1
ATOM 1799 C CA . GLY A 1 233 ? 17.280 23.540 9.265 1.00 76.06 233 GLY A CA 1
ATOM 1800 C C . GLY A 1 233 ? 18.517 23.534 8.367 1.00 76.06 233 GLY A C 1
ATOM 1801 O O . GLY A 1 233 ? 18.929 24.557 7.809 1.00 76.06 233 GLY A O 1
ATOM 1802 N N . ASN A 1 234 ? 19.156 22.364 8.267 1.00 77.56 234 ASN A N 1
ATOM 1803 C CA . ASN A 1 234 ? 20.297 22.114 7.377 1.00 77.56 234 ASN A CA 1
ATOM 1804 C C . ASN A 1 234 ? 19.963 21.014 6.368 1.00 77.56 234 ASN A C 1
ATOM 1806 O O . ASN A 1 234 ? 19.383 20.000 6.742 1.00 77.56 234 ASN A O 1
ATOM 1810 N N . HIS A 1 235 ? 20.434 21.179 5.133 1.00 74.56 235 HIS A N 1
ATOM 1811 C CA . HIS A 1 235 ? 20.189 20.249 4.033 1.00 74.56 235 HIS A CA 1
ATOM 1812 C C . HIS A 1 235 ? 21.525 19.884 3.384 1.00 74.56 235 HIS A C 1
ATOM 1814 O O . HIS A 1 235 ? 22.263 20.770 2.936 1.00 74.56 235 HIS A O 1
ATOM 1820 N N . ASN A 1 236 ? 21.851 18.594 3.348 1.00 80.88 236 ASN A N 1
ATOM 1821 C CA . ASN A 1 236 ? 23.007 18.052 2.641 1.00 80.88 236 ASN A CA 1
ATOM 1822 C C . ASN A 1 236 ? 22.515 17.145 1.514 1.00 80.88 236 ASN A C 1
ATOM 1824 O O . ASN A 1 236 ? 21.819 16.168 1.770 1.00 80.88 236 ASN A O 1
ATOM 1828 N N . LEU A 1 237 ? 22.918 17.459 0.284 1.00 79.25 237 LEU A N 1
ATOM 1829 C CA . LEU A 1 237 ? 22.568 16.706 -0.915 1.00 79.25 237 LEU A CA 1
ATOM 1830 C C . LEU A 1 237 ? 23.846 16.224 -1.608 1.00 79.25 237 LEU A C 1
ATOM 1832 O O . LEU A 1 237 ? 24.621 17.052 -2.097 1.00 79.25 237 LEU A O 1
ATOM 1836 N N . ASP A 1 238 ? 24.038 14.909 -1.683 1.00 80.88 238 ASP A N 1
ATOM 1837 C CA . ASP A 1 238 ? 25.024 14.259 -2.550 1.00 80.88 238 ASP A CA 1
ATOM 1838 C C . ASP A 1 238 ? 24.306 13.377 -3.586 1.00 80.88 238 ASP A C 1
ATOM 1840 O O . ASP A 1 238 ? 23.340 12.678 -3.278 1.00 80.88 238 ASP A O 1
ATOM 1844 N N . VAL A 1 239 ? 24.737 13.468 -4.845 1.00 73.50 239 VAL A N 1
ATOM 1845 C CA . VAL A 1 239 ? 24.128 12.777 -5.993 1.00 73.50 239 VAL A CA 1
ATOM 1846 C C . VAL A 1 239 ? 25.229 12.391 -6.980 1.00 73.50 239 VAL A C 1
ATOM 1848 O O . VAL A 1 239 ? 25.886 13.272 -7.549 1.00 73.50 239 VAL A O 1
ATOM 1851 N N . SER A 1 240 ? 25.409 11.086 -7.221 1.00 68.25 240 SER A N 1
ATOM 1852 C CA . SER A 1 240 ? 26.517 10.519 -8.017 1.00 68.25 240 SER A CA 1
ATOM 1853 C C . SER A 1 240 ? 26.139 9.383 -8.974 1.00 68.25 240 SER A C 1
ATOM 1855 O O . SER A 1 240 ? 25.217 8.593 -8.665 1.00 68.25 240 SER A O 1
#

Radius of gyration: 18.41 Å; chains: 1; bounding box: 36×54×49 Å

Sequence (240 aa):
MEEYDNFGNHNLDVSCLGGVHTPITMEKYDNFGNHNLNVSCLGGVHTPITMEKYDNFGNHNLNVSCLGGVHTPITMEEYDNFGNHNLDVSCLGGVHTPITMEEYDNFGNHNLDVSCLGGVHTPITMEKYDNFGNHNLNVSCLGGVHTPITMEEYDNFSNHNLDVSCLGGVHTPITMKKYDNFGNHNLNVSCLGGVHTPITMEEYDNFGNHNLDVSCLGGVYTPITMEEYDNFGNHNLDVS

Organism: Amphimedon queenslandica (NCBI:txid400682)

Foldseek 3Di:
DEDEEQAEEEEAEEEEEEDEEEEAEEEYEYQAYEYEYEYAYAYEAYDEYEYEYEYQHYEEEYAYAYAEYHYDEYEYEYEYQAYEYEYHAHYHEEAEDEYEYEYEYQHYEYEYHAHEHYEHYEEYEYEYEYQHYEEEYAHAYHEEHEYEYEYEYAYAAYEEEAHAHEEYDDYDEYEYEYHYAHYEYAHAAHEEEYEYDEYYYHYAYAEYEEEYHHDYDYYHYDDYYYHYHYNYYYYHDHHD

pLDDT: mean 71.78, std 9.09, range [51.78, 87.5]

Secondary structure (DSSP, 8-state):
-EE--SSEEEEEEEEEESS-B--EEEEE--SSEEEEEEEEEESS-B--EEEEE--SSEEEEEEEEEESS-B--EEEEE--SS--EEEEEEEESS-B--EEEEE--SS--EEEEEEEESS-B--EEEEE--SSEEEEEEEEEESS-B--EEEEE--SSEEEEEEEEEESS-B--EEEEEEESSEEEEEEEEEESSEEPPEEEEEEESSEEEEEEEEEESSEEPPPEEEE--SS-EEEEEE-